Protein AF-A0A958KYF1-F1 (afdb_monomer_lite)

Foldseek 3Di:
DDDDDDDDDDDDDPPPPDPPPPPPPVVVPPPPPPPPPDDCVVLVVVLVVLQVVCVVPQPAPFDDPNHHDVALLLLLLQVVCPVFFPPRHDDGCAFAQPFLAADPVRHTHGFGGDDDLATEHAAAFDLDDDDPRRTLDPDPVRSVVLVVVCVPDDPVVNVVSVVVVRVVSQVVVLVVVVVSSCVRPNRPNRHYDYHNDQLSCVPVPSVVRGPDDDDPSVCSNVSSVVSSVVSVPDDPPPPPPPPDD

Structure (mmCIF, N/CA/C/O backbone):
data_AF-A0A958KYF1-F1
#
_entry.id   AF-A0A958KYF1-F1
#
loop_
_atom_site.group_PDB
_atom_site.id
_atom_site.type_symbol
_atom_site.label_atom_id
_atom_site.label_alt_id
_atom_site.label_comp_id
_atom_site.label_asym_id
_atom_site.label_entity_id
_atom_site.label_seq_id
_atom_site.pdbx_PDB_ins_code
_atom_site.Cartn_x
_atom_site.Cartn_y
_atom_site.Cartn_z
_atom_site.occupancy
_atom_site.B_iso_or_equiv
_atom_site.auth_seq_id
_atom_site.auth_comp_id
_atom_site.auth_asym_id
_atom_site.auth_atom_id
_atom_site.pdbx_PDB_model_num
ATOM 1 N N . MET A 1 1 ? 38.846 -21.478 -39.042 1.00 39.22 1 MET A N 1
ATOM 2 C CA . MET A 1 1 ? 38.857 -21.940 -37.638 1.00 39.22 1 MET A CA 1
ATOM 3 C C . MET A 1 1 ? 38.630 -20.729 -36.747 1.00 39.22 1 MET A C 1
ATOM 5 O O . MET A 1 1 ? 39.487 -19.860 -36.707 1.00 39.22 1 MET A O 1
ATOM 9 N N . ARG A 1 2 ? 37.434 -20.589 -36.164 1.00 35.31 2 ARG A N 1
ATOM 10 C CA . ARG A 1 2 ? 37.057 -19.449 -35.311 1.00 35.31 2 ARG A CA 1
ATOM 11 C C . ARG A 1 2 ? 37.056 -19.929 -33.861 1.00 35.31 2 ARG A C 1
ATOM 13 O O . ARG A 1 2 ? 36.270 -20.808 -33.524 1.00 35.31 2 ARG A O 1
ATOM 20 N N . GLY A 1 3 ? 37.977 -19.405 -33.057 1.00 32.06 3 GLY A N 1
ATOM 21 C CA . GLY A 1 3 ? 38.070 -19.696 -31.629 1.00 32.06 3 GLY A CA 1
ATOM 22 C C . GLY A 1 3 ? 36.974 -18.962 -30.864 1.00 32.06 3 GLY A C 1
ATOM 23 O O . GLY A 1 3 ? 36.871 -17.741 -30.953 1.00 32.06 3 GLY A O 1
ATOM 24 N N . PHE A 1 4 ? 36.149 -19.713 -30.141 1.00 33.50 4 PHE A N 1
ATOM 25 C CA . PHE A 1 4 ? 35.212 -19.182 -29.159 1.00 33.50 4 PHE A CA 1
ATOM 26 C C . PHE A 1 4 ? 35.970 -18.927 -27.854 1.00 33.50 4 PHE A C 1
ATOM 28 O O . PHE A 1 4 ? 36.503 -19.858 -27.253 1.00 33.50 4 PHE A O 1
ATOM 35 N N . ALA A 1 5 ? 36.029 -17.666 -27.429 1.00 39.69 5 ALA A N 1
ATOM 36 C CA . ALA A 1 5 ? 36.523 -17.299 -26.111 1.00 39.69 5 ALA A CA 1
ATOM 37 C C . ALA A 1 5 ? 35.401 -17.532 -25.088 1.00 39.69 5 ALA A C 1
ATOM 39 O O . ALA A 1 5 ? 34.350 -16.895 -25.144 1.00 39.69 5 ALA A O 1
ATOM 40 N N . VAL A 1 6 ? 35.623 -18.478 -24.17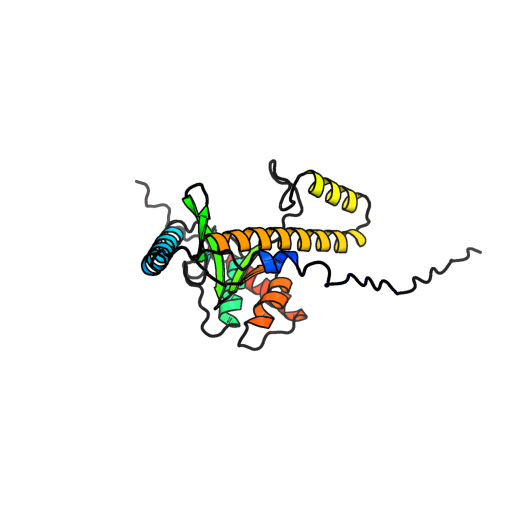8 1.00 38.03 6 VAL A N 1
ATOM 41 C CA . VAL A 1 6 ? 34.750 -18.762 -23.037 1.00 38.03 6 VAL A CA 1
ATOM 42 C C . VAL A 1 6 ? 35.059 -17.733 -21.950 1.00 38.03 6 VAL A C 1
ATOM 44 O O . VAL A 1 6 ? 36.105 -17.802 -21.310 1.00 38.03 6 VAL A O 1
ATOM 47 N N . PHE A 1 7 ? 34.165 -16.766 -21.749 1.00 35.72 7 PHE A N 1
ATOM 48 C CA . PHE A 1 7 ? 34.208 -15.891 -20.579 1.00 35.72 7 PHE A CA 1
ATOM 49 C C . PHE A 1 7 ? 33.636 -16.645 -19.373 1.00 35.72 7 PHE A C 1
ATOM 51 O O . PHE A 1 7 ? 32.433 -16.876 -19.278 1.00 35.72 7 PHE A O 1
ATOM 58 N N . GLN A 1 8 ? 34.514 -17.041 -18.451 1.00 34.66 8 GLN A N 1
ATOM 59 C CA . GLN A 1 8 ? 34.133 -17.453 -17.103 1.00 34.66 8 GLN A CA 1
ATOM 60 C C . GLN A 1 8 ? 33.768 -16.197 -16.302 1.00 34.66 8 GLN A C 1
ATOM 62 O O . GLN A 1 8 ? 34.636 -15.397 -15.961 1.00 34.66 8 GLN A O 1
ATOM 67 N N . ALA A 1 9 ? 32.480 -16.009 -16.019 1.00 33.28 9 ALA A N 1
ATOM 68 C CA . ALA A 1 9 ? 32.017 -15.008 -15.067 1.00 33.28 9 ALA A CA 1
ATOM 69 C C . ALA A 1 9 ? 32.078 -15.611 -13.658 1.00 33.28 9 ALA A C 1
ATOM 71 O O . ALA A 1 9 ? 31.203 -16.371 -13.242 1.00 33.28 9 ALA A O 1
ATOM 72 N N . SER A 1 10 ? 33.156 -15.302 -12.945 1.00 35.16 10 SER A N 1
ATOM 73 C CA . SER A 1 10 ? 33.362 -15.674 -11.551 1.00 35.16 10 SER A CA 1
ATOM 74 C C . SER A 1 10 ? 32.390 -14.908 -10.652 1.00 35.16 10 SER A C 1
ATOM 76 O O . SER A 1 10 ? 32.352 -13.680 -10.631 1.00 35.16 10 SER A O 1
ATOM 78 N N . SER A 1 11 ? 31.627 -15.667 -9.877 1.00 38.41 11 SER A N 1
ATOM 79 C CA . SER A 1 11 ? 30.847 -15.241 -8.723 1.00 38.41 11 SER A CA 1
ATOM 80 C C . SER A 1 11 ? 31.714 -14.554 -7.664 1.00 38.41 11 SER A C 1
ATOM 82 O O . SER A 1 11 ? 32.658 -15.176 -7.177 1.00 38.41 11 SER A O 1
ATOM 84 N N . SER A 1 12 ? 31.367 -13.326 -7.265 1.00 35.34 12 SER A N 1
ATOM 85 C CA . SER A 1 12 ? 31.486 -12.798 -5.886 1.00 35.34 12 SER A CA 1
ATOM 86 C C . SER A 1 12 ? 31.231 -11.285 -5.847 1.00 35.34 12 SER A C 1
ATOM 88 O O . SER A 1 12 ? 32.149 -10.476 -5.857 1.00 35.34 12 SER A O 1
ATOM 90 N N . PHE A 1 13 ? 29.961 -10.885 -5.740 1.00 32.50 13 PHE A N 1
ATOM 91 C CA . PHE A 1 13 ? 29.606 -9.556 -5.230 1.00 32.50 13 PHE A CA 1
ATOM 92 C C . PHE A 1 13 ? 29.098 -9.713 -3.793 1.00 32.50 13 PHE A C 1
ATOM 94 O O . PHE A 1 13 ? 27.902 -9.792 -3.531 1.00 32.50 13 PHE A O 1
ATOM 101 N N . HIS A 1 14 ? 30.037 -9.795 -2.849 1.00 36.97 14 HIS A N 1
ATOM 102 C CA . HIS A 1 14 ? 29.764 -9.505 -1.445 1.00 36.97 14 HIS A CA 1
ATOM 103 C C . HIS A 1 14 ? 29.807 -7.984 -1.269 1.00 36.97 14 HIS A C 1
ATOM 105 O O . HIS A 1 14 ? 30.871 -7.407 -1.064 1.00 36.97 14 HIS A O 1
ATOM 111 N N . SER A 1 15 ? 28.656 -7.315 -1.358 1.00 34.56 15 SER A N 1
ATOM 112 C CA . SER A 1 15 ? 28.535 -5.935 -0.882 1.00 34.56 15 SER A CA 1
ATOM 113 C C . SER A 1 15 ? 28.201 -5.957 0.609 1.00 34.56 15 SER A C 1
ATOM 115 O O . SER A 1 15 ? 27.037 -6.019 1.007 1.00 34.56 15 SER A O 1
ATOM 117 N N . SER A 1 16 ? 29.236 -5.917 1.441 1.00 38.59 16 SER A N 1
ATOM 118 C CA . SER A 1 16 ? 29.139 -5.552 2.851 1.00 38.59 16 SER A CA 1
ATOM 119 C C . SER A 1 16 ? 28.801 -4.060 2.963 1.00 38.59 16 SER A C 1
ATOM 121 O O . SER A 1 16 ? 29.681 -3.219 3.135 1.00 38.59 16 SER A O 1
ATOM 123 N N . LEU A 1 17 ? 27.521 -3.717 2.819 1.00 34.50 17 LEU A N 1
ATOM 124 C CA . LEU A 1 17 ? 26.999 -2.430 3.271 1.00 34.50 17 LEU A CA 1
ATOM 125 C C . LEU A 1 17 ? 26.738 -2.559 4.771 1.00 34.50 17 LEU A C 1
ATOM 127 O O . LEU A 1 17 ? 25.813 -3.252 5.192 1.00 34.50 17 LEU A O 1
ATOM 131 N N . SER A 1 18 ? 27.609 -1.943 5.567 1.00 35.69 18 SER A N 1
ATOM 132 C CA . SER A 1 18 ? 27.482 -1.903 7.018 1.00 35.69 18 SER A CA 1
ATOM 133 C C . SER A 1 18 ? 26.147 -1.264 7.413 1.00 35.69 18 SER A C 1
ATOM 135 O O . SER A 1 18 ? 25.817 -0.145 7.021 1.00 35.69 18 SER A O 1
ATOM 137 N N . GLN A 1 19 ? 25.368 -1.990 8.212 1.00 38.72 19 GLN A N 1
ATOM 138 C CA . GLN A 1 19 ? 24.119 -1.509 8.809 1.00 38.72 19 GLN A CA 1
ATOM 139 C C . GLN A 1 19 ? 24.355 -0.514 9.967 1.00 38.72 19 GLN A C 1
ATOM 141 O O . GLN A 1 19 ? 23.399 0.012 10.530 1.00 38.72 19 GLN A O 1
ATOM 146 N N . ASP A 1 20 ? 25.611 -0.179 10.279 1.00 41.66 20 ASP A N 1
ATOM 147 C CA . ASP A 1 20 ? 25.983 0.554 11.497 1.00 41.66 20 ASP A CA 1
ATOM 148 C C . ASP A 1 20 ? 26.121 2.080 11.340 1.00 41.66 20 ASP A C 1
ATOM 150 O O . ASP A 1 20 ? 26.512 2.770 12.279 1.00 41.66 20 ASP A O 1
ATOM 154 N N . ALA A 1 21 ? 25.751 2.661 10.194 1.00 38.62 21 ALA A N 1
ATOM 155 C CA . ALA A 1 21 ? 25.895 4.107 9.966 1.00 38.62 21 ALA A CA 1
ATOM 156 C C . ALA A 1 21 ? 24.660 4.971 10.320 1.00 38.62 21 ALA A C 1
ATOM 158 O O . ALA A 1 21 ? 24.706 6.186 10.142 1.00 38.62 21 ALA A O 1
ATOM 159 N N . PHE A 1 22 ? 23.565 4.401 10.843 1.00 42.72 22 PHE A N 1
ATOM 160 C CA . PHE A 1 22 ? 22.309 5.146 11.084 1.00 42.72 22 PHE A CA 1
ATOM 161 C C . PHE A 1 22 ? 21.872 5.282 12.558 1.00 42.72 22 PHE A C 1
ATOM 163 O O . PHE A 1 22 ? 20.756 5.724 12.832 1.00 42.72 22 PHE A O 1
ATOM 170 N N . SER A 1 23 ? 22.726 4.953 13.536 1.00 51.31 23 SER A N 1
ATOM 171 C CA . SER A 1 23 ? 22.270 4.730 14.925 1.00 51.31 23 SER A CA 1
ATOM 172 C C . SER A 1 23 ? 22.476 5.830 16.003 1.00 51.31 23 SER A C 1
ATOM 174 O O . SER A 1 23 ? 21.982 5.606 17.112 1.00 51.31 23 SER A O 1
ATOM 176 N N . PRO A 1 24 ? 23.104 7.009 15.790 1.00 39.53 24 PRO A N 1
ATOM 177 C CA . PRO A 1 24 ? 23.091 8.051 16.844 1.00 39.53 24 PRO A CA 1
ATOM 178 C C . PRO A 1 24 ? 22.062 9.176 16.643 1.00 39.53 24 PRO A C 1
ATOM 180 O O . PRO A 1 24 ? 21.520 9.693 17.618 1.00 39.53 24 PRO A O 1
ATOM 183 N N . LEU A 1 25 ? 21.746 9.545 15.396 1.00 39.47 25 LEU A N 1
ATOM 184 C CA . LEU A 1 25 ? 20.903 10.716 15.094 1.00 39.47 25 LEU A CA 1
ATOM 185 C C . LEU A 1 25 ? 19.398 10.456 15.289 1.00 39.47 25 LEU A C 1
ATOM 187 O O . LEU A 1 25 ? 18.651 11.375 15.617 1.00 39.47 25 LEU A O 1
ATOM 191 N N . LEU A 1 26 ? 18.960 9.197 15.187 1.00 42.59 26 LEU A N 1
ATOM 192 C CA . LEU A 1 26 ? 17.564 8.803 15.419 1.00 42.59 26 LEU A CA 1
ATOM 193 C C . LEU A 1 26 ? 17.227 8.567 16.903 1.00 42.59 26 LEU A C 1
ATOM 195 O O . LEU A 1 26 ? 16.067 8.699 17.283 1.00 42.59 26 LEU A O 1
ATOM 199 N N . ARG A 1 27 ? 18.217 8.319 17.777 1.00 44.78 27 ARG A N 1
ATOM 200 C CA . ARG A 1 27 ? 17.985 8.219 19.236 1.00 44.78 27 ARG A CA 1
ATOM 201 C C . ARG A 1 27 ? 17.782 9.571 19.916 1.00 44.78 27 ARG A C 1
ATOM 203 O O . ARG A 1 27 ? 17.250 9.618 21.018 1.00 44.78 27 ARG A O 1
ATOM 210 N N . HIS A 1 28 ? 18.185 10.672 19.282 1.00 39.09 28 HIS A N 1
ATOM 211 C CA . HIS A 1 28 ? 18.028 12.006 19.868 1.00 39.09 28 HIS A CA 1
ATOM 212 C C . HIS A 1 28 ? 16.679 12.669 19.535 1.00 39.09 28 HIS A C 1
ATOM 214 O O . HIS A 1 28 ? 16.325 13.681 20.136 1.00 39.09 28 HIS A O 1
ATOM 220 N N . LEU A 1 29 ? 15.890 12.078 18.628 1.00 38.91 29 LEU A N 1
ATOM 221 C CA . LEU A 1 29 ? 14.567 12.580 18.239 1.00 38.91 29 LEU A CA 1
ATOM 222 C C . LEU A 1 29 ? 13.397 11.893 18.968 1.00 38.91 29 LEU A C 1
ATOM 224 O O . LEU A 1 29 ? 12.275 12.386 18.898 1.00 38.91 29 LEU A O 1
ATOM 228 N N . SER A 1 30 ? 13.641 10.832 19.746 1.00 42.94 30 SER A N 1
ATOM 229 C CA . SER A 1 30 ? 12.598 10.123 20.508 1.00 42.94 30 SER A CA 1
ATOM 230 C C . SER A 1 30 ? 12.239 10.760 21.861 1.00 42.94 30 SER A C 1
ATOM 232 O O . SER A 1 30 ? 11.282 10.330 22.493 1.00 42.94 30 SER A O 1
ATOM 234 N N . HIS A 1 31 ? 12.949 11.804 22.309 1.00 38.44 31 HIS A N 1
ATOM 235 C CA . HIS A 1 31 ? 12.717 12.444 23.619 1.00 38.44 31 HIS A CA 1
ATOM 236 C C . HIS A 1 31 ? 11.983 13.799 23.573 1.00 38.44 31 HIS A C 1
ATOM 238 O O . HIS A 1 31 ? 11.902 14.488 24.590 1.00 38.44 31 HIS A O 1
ATOM 244 N N . ARG A 1 32 ? 11.417 14.205 22.426 1.00 39.38 32 ARG A N 1
ATOM 245 C CA . ARG A 1 32 ? 10.654 15.470 22.304 1.00 39.38 32 ARG A CA 1
ATOM 246 C C . ARG A 1 32 ? 9.296 15.356 21.610 1.00 39.38 32 ARG A C 1
ATOM 248 O O . ARG A 1 32 ? 8.770 16.359 21.132 1.00 39.38 32 ARG A O 1
ATOM 255 N N . LEU A 1 33 ? 8.672 14.183 21.630 1.00 43.12 33 LEU A N 1
ATOM 256 C CA . LEU A 1 33 ? 7.228 14.114 21.425 1.00 43.12 33 LEU A CA 1
ATOM 257 C C . LEU A 1 33 ? 6.565 14.459 22.759 1.00 43.12 33 LEU A C 1
ATOM 259 O O . LEU A 1 33 ? 6.347 13.606 23.611 1.00 43.12 33 LEU A O 1
ATOM 263 N N . ARG A 1 34 ? 6.319 15.760 22.964 1.00 41.69 34 ARG A N 1
ATOM 264 C CA . ARG A 1 34 ? 5.308 16.213 23.921 1.00 41.69 34 ARG A CA 1
ATOM 265 C C . ARG A 1 34 ? 4.024 15.479 23.555 1.00 41.69 34 ARG A C 1
ATOM 267 O O . ARG A 1 34 ? 3.458 15.768 22.505 1.00 41.69 34 ARG A O 1
ATOM 274 N N . GLU A 1 35 ? 3.604 14.546 24.402 1.00 46.34 35 GLU A N 1
ATOM 275 C CA . GLU A 1 35 ? 2.234 14.041 24.431 1.00 46.34 35 GLU A CA 1
ATOM 276 C C . GLU A 1 35 ? 1.309 15.267 24.359 1.00 46.34 35 GLU A C 1
ATOM 278 O O . GLU A 1 35 ? 1.354 16.108 25.267 1.00 46.34 35 GLU A O 1
ATOM 283 N N . PRO A 1 36 ? 0.538 15.466 23.275 1.00 50.66 36 PRO A N 1
ATOM 284 C CA . PRO A 1 36 ? -0.495 16.478 23.298 1.00 50.66 36 PRO A CA 1
ATOM 285 C C . PRO A 1 36 ? -1.466 16.040 24.391 1.00 50.66 36 PRO A C 1
ATOM 287 O O . PRO A 1 36 ? -2.162 15.040 24.247 1.00 50.66 36 PRO A O 1
ATOM 290 N N . SER A 1 37 ? -1.485 16.778 25.498 1.00 53.31 37 SER A N 1
ATOM 291 C CA . SER A 1 37 ? -2.335 16.571 26.673 1.00 53.31 37 SER A CA 1
ATOM 292 C C . SER A 1 37 ? -3.815 16.877 26.388 1.00 53.31 37 SER A C 1
ATOM 294 O O . SER A 1 37 ? -4.515 17.466 27.208 1.00 53.31 37 SER A O 1
ATOM 296 N N . GLY A 1 38 ? -4.292 16.506 25.198 1.00 55.50 38 GLY A N 1
ATOM 297 C CA . GLY A 1 38 ? -5.702 16.430 24.858 1.00 55.50 38 GLY A CA 1
ATOM 298 C C . GLY A 1 38 ? -6.251 15.097 25.352 1.00 55.50 38 GLY A C 1
ATOM 299 O O . GLY A 1 38 ? -5.733 14.041 24.995 1.00 55.50 38 GLY A O 1
ATOM 300 N N . SER A 1 39 ? -7.284 15.156 26.190 1.00 58.34 39 SER A N 1
ATOM 301 C CA . SER A 1 39 ? -7.989 13.997 26.740 1.00 58.34 39 SER A CA 1
ATOM 302 C C . SER A 1 39 ? -8.343 12.974 25.648 1.00 58.34 39 SER A C 1
ATOM 304 O O . SER A 1 39 ? -8.843 13.332 24.580 1.00 58.34 39 SER A O 1
ATOM 306 N N . GLY A 1 40 ? -8.083 11.687 25.912 1.00 62.97 40 GLY A N 1
ATOM 307 C CA . GLY A 1 40 ? -8.333 10.581 24.974 1.00 62.97 40 GLY A CA 1
ATOM 308 C C . GLY A 1 40 ? -9.768 10.520 24.436 1.00 62.97 40 GLY A C 1
ATOM 309 O O . GLY A 1 40 ? -9.967 10.115 23.292 1.00 62.97 40 GLY A O 1
ATOM 310 N N . GLU A 1 41 ? -10.739 11.044 25.191 1.00 66.00 41 GLU A N 1
ATOM 311 C CA . GLU A 1 41 ? -12.144 11.191 24.782 1.00 66.00 41 GLU A CA 1
ATOM 312 C C . GLU A 1 41 ? -12.313 11.963 23.462 1.00 66.00 41 GLU A C 1
ATOM 314 O O . GLU A 1 41 ? -13.217 11.677 22.678 1.00 66.00 41 GLU A O 1
ATOM 319 N N . ASN A 1 42 ? -11.410 12.899 23.150 1.00 82.44 42 ASN A N 1
ATOM 320 C CA . ASN A 1 42 ? -11.485 13.661 21.904 1.00 82.44 42 ASN A CA 1
ATOM 321 C C . ASN A 1 42 ? -10.970 12.859 20.688 1.00 82.44 42 ASN A C 1
ATOM 323 O O . ASN A 1 42 ? -11.395 13.101 19.558 1.00 82.44 42 ASN A O 1
ATOM 327 N N . ARG A 1 43 ? -10.081 11.872 20.894 1.00 84.38 43 ARG A N 1
ATOM 328 C CA . ARG A 1 43 ? -9.509 11.048 19.805 1.00 84.38 43 ARG A CA 1
ATOM 329 C C . ARG A 1 43 ? -10.498 9.998 19.316 1.00 84.38 43 ARG A C 1
ATOM 331 O O . ARG A 1 43 ? -10.661 9.851 18.108 1.00 84.38 43 ARG A O 1
ATOM 338 N N . GLU A 1 44 ? -11.189 9.317 20.226 1.00 86.00 44 GLU A N 1
ATOM 339 C CA . GLU A 1 44 ? -12.220 8.335 19.864 1.00 86.00 44 GLU A CA 1
ATOM 340 C C . GLU A 1 44 ? -13.398 9.000 19.146 1.00 86.00 44 GLU A C 1
ATOM 342 O O . GLU A 1 44 ? -13.809 8.546 18.078 1.00 86.00 44 GLU A O 1
ATOM 347 N N . ALA A 1 45 ? -13.876 10.137 19.664 1.00 87.62 45 ALA A N 1
ATOM 348 C CA . ALA A 1 45 ? -14.930 10.913 19.017 1.00 87.62 45 ALA A CA 1
ATOM 349 C C . ALA A 1 45 ? -14.519 11.389 17.611 1.00 87.62 45 ALA A C 1
ATOM 351 O O . ALA A 1 45 ? -15.323 11.350 16.673 1.00 87.62 45 ALA A O 1
ATOM 352 N N . LEU A 1 46 ? -13.259 11.808 17.439 1.00 87.69 46 LEU A N 1
ATOM 353 C CA . LEU A 1 46 ? -12.718 12.172 16.131 1.00 87.69 46 LEU A CA 1
ATOM 354 C C . LEU A 1 46 ? -12.658 10.964 15.187 1.00 87.69 46 LEU A C 1
ATOM 356 O O . LEU A 1 46 ? -13.098 11.075 14.043 1.00 87.69 46 LEU A O 1
ATOM 360 N N . PHE A 1 47 ? -12.149 9.821 15.647 1.00 89.06 47 PHE A N 1
ATOM 361 C CA . PHE A 1 47 ? -12.063 8.605 14.840 1.00 89.06 47 PHE A CA 1
ATOM 362 C C . PHE A 1 47 ? -13.445 8.130 14.373 1.00 89.06 47 PHE A C 1
ATOM 364 O O . PHE A 1 47 ? -13.634 7.847 13.187 1.00 89.06 47 PHE A O 1
ATOM 371 N N . GLU A 1 48 ? -14.432 8.120 15.267 1.00 88.31 48 GLU A N 1
ATOM 372 C CA . GLU A 1 48 ? -15.811 7.750 14.944 1.00 88.31 48 GLU A CA 1
ATOM 373 C C . GLU A 1 48 ? -16.416 8.715 13.912 1.00 88.31 48 GLU A C 1
ATOM 375 O O . GLU A 1 48 ? -16.962 8.296 12.888 1.00 88.31 48 GLU A O 1
ATOM 380 N N . LYS A 1 49 ? -16.226 10.027 14.101 1.00 90.38 49 LYS A N 1
ATOM 381 C CA . LYS A 1 49 ? -16.665 11.046 13.137 1.00 90.38 49 LYS A CA 1
ATOM 382 C C . LYS A 1 49 ? -16.052 10.831 11.749 1.00 90.38 49 LYS A C 1
ATOM 384 O O . LYS A 1 49 ? -16.759 10.941 10.743 1.00 90.38 49 LYS A O 1
ATOM 389 N N . LEU A 1 50 ? -14.752 10.542 11.673 1.00 89.19 50 LEU A N 1
ATOM 390 C CA . LEU A 1 50 ? -14.071 10.292 10.401 1.00 89.19 50 LEU A CA 1
ATOM 391 C C . LEU A 1 50 ? -14.535 8.984 9.758 1.00 89.19 50 LEU A C 1
ATOM 393 O O . LEU A 1 50 ? -14.746 8.954 8.547 1.00 89.19 50 LEU A O 1
ATOM 397 N N . SER A 1 51 ? -14.768 7.939 10.550 1.00 85.81 51 SER A N 1
ATOM 398 C CA . SER A 1 51 ? -15.287 6.651 10.074 1.00 85.81 51 SER A CA 1
ATOM 399 C C . SER A 1 51 ? -16.662 6.818 9.425 1.00 85.81 51 SER A C 1
ATOM 401 O O . SER A 1 51 ? -16.898 6.345 8.312 1.00 85.81 51 SER A O 1
ATOM 403 N N . GLN A 1 52 ? -17.544 7.605 10.046 1.00 84.75 52 GLN A N 1
ATOM 404 C CA . GLN A 1 52 ? -18.838 7.962 9.461 1.00 84.75 52 GLN A CA 1
ATOM 405 C C . GLN A 1 52 ? -18.691 8.778 8.171 1.00 84.75 52 GLN A C 1
ATOM 407 O O . GLN A 1 52 ? -19.475 8.606 7.234 1.00 84.75 52 GLN A O 1
ATOM 412 N N . GLN A 1 53 ? -17.698 9.668 8.094 1.00 83.62 53 GLN A N 1
ATOM 413 C CA . GLN A 1 53 ? -17.426 10.431 6.878 1.00 83.62 53 GLN A CA 1
ATOM 414 C C . GLN A 1 53 ? -16.955 9.517 5.737 1.00 83.62 53 GLN A C 1
ATOM 416 O O . GLN A 1 53 ? -17.480 9.647 4.632 1.00 83.62 53 GLN A O 1
ATOM 421 N N . VAL A 1 54 ? -16.059 8.561 6.009 1.00 81.00 54 VAL A N 1
ATOM 422 C CA . VAL A 1 54 ? -15.623 7.542 5.035 1.00 81.00 54 VAL A CA 1
ATOM 423 C C . VAL A 1 54 ? -16.808 6.715 4.546 1.00 81.00 54 VAL A C 1
ATOM 425 O O . VAL A 1 54 ? -16.986 6.550 3.338 1.00 81.00 54 VAL A O 1
ATOM 428 N N . ALA A 1 55 ? -17.671 6.262 5.460 1.00 77.06 55 ALA A N 1
ATOM 429 C CA . ALA A 1 55 ? -18.857 5.487 5.108 1.00 77.06 55 ALA A CA 1
ATOM 430 C C . ALA A 1 55 ? -19.797 6.241 4.151 1.00 77.06 55 ALA A C 1
ATOM 432 O O . ALA A 1 55 ? -20.370 5.646 3.238 1.00 77.06 55 ALA A O 1
ATOM 433 N N . ARG A 1 56 ? -19.917 7.565 4.311 1.00 77.38 56 ARG A N 1
ATOM 434 C CA . ARG A 1 56 ? -20.722 8.429 3.429 1.00 77.38 56 ARG A CA 1
ATOM 435 C C . ARG A 1 56 ? -20.043 8.726 2.093 1.00 77.38 56 ARG A C 1
ATOM 437 O O . ARG A 1 56 ? -20.742 8.935 1.104 1.00 77.38 56 ARG A O 1
ATOM 444 N N . SER A 1 57 ? -18.712 8.792 2.063 1.00 74.81 57 SER A N 1
ATOM 445 C CA . SER A 1 57 ? -17.939 9.183 0.879 1.00 74.81 57 SER A CA 1
ATOM 446 C C . SER A 1 57 ? -17.414 8.016 0.052 1.00 74.81 57 SER A C 1
ATOM 448 O O . SER A 1 57 ? -16.741 8.272 -0.945 1.00 74.81 57 SER A O 1
ATOM 450 N N . ASN A 1 58 ? -17.657 6.765 0.456 1.00 68.00 58 ASN A N 1
ATOM 451 C CA . ASN A 1 58 ? -17.089 5.607 -0.223 1.00 68.00 58 ASN A CA 1
ATOM 452 C C . ASN A 1 58 ? -17.553 5.558 -1.694 1.00 68.00 58 ASN A C 1
ATOM 454 O O . ASN A 1 58 ? -18.697 5.215 -2.008 1.00 68.00 58 ASN A O 1
ATOM 458 N N . ASN A 1 59 ? -16.651 5.937 -2.598 1.00 71.12 59 ASN A N 1
ATOM 459 C CA . ASN A 1 59 ? -16.889 6.113 -4.030 1.00 71.12 59 ASN A CA 1
ATOM 460 C C . ASN A 1 59 ? -16.226 5.014 -4.869 1.00 71.12 59 ASN A C 1
ATOM 462 O O . ASN A 1 59 ? -16.120 5.172 -6.087 1.00 71.12 59 ASN A O 1
ATOM 466 N N . GLY A 1 60 ? -15.809 3.915 -4.232 1.00 69.06 60 GLY A N 1
ATOM 467 C CA . GLY A 1 60 ? -15.195 2.791 -4.923 1.00 69.06 60 GLY A CA 1
ATOM 468 C C . GLY A 1 60 ? -16.059 2.280 -6.076 1.00 69.06 60 GLY A C 1
ATOM 469 O O . GLY A 1 60 ? -17.293 2.332 -6.051 1.00 69.06 60 GLY A O 1
ATOM 470 N N . THR A 1 61 ? -15.385 1.811 -7.119 1.00 77.00 61 THR A N 1
ATOM 471 C CA . THR A 1 61 ? -16.028 1.404 -8.377 1.00 77.00 61 THR A CA 1
ATOM 472 C C . THR A 1 61 ? -16.416 -0.068 -8.389 1.00 77.00 61 THR A C 1
ATOM 474 O O . THR A 1 61 ? -17.289 -0.473 -9.159 1.00 77.00 61 THR A O 1
ATOM 477 N N . ILE A 1 62 ? -15.782 -0.873 -7.536 1.00 81.38 62 ILE A N 1
ATOM 478 C CA . ILE A 1 62 ? -16.014 -2.310 -7.441 1.00 81.38 62 ILE A CA 1
ATOM 479 C C . ILE A 1 62 ? -16.849 -2.573 -6.200 1.00 81.38 62 ILE A C 1
ATOM 481 O O . ILE A 1 62 ? -16.469 -2.190 -5.100 1.00 81.38 62 ILE A O 1
ATOM 485 N N . HIS A 1 63 ? -17.982 -3.240 -6.379 1.00 82.25 63 HIS A N 1
ATOM 486 C CA . HIS A 1 63 ? -18.867 -3.607 -5.283 1.00 82.25 63 HIS A CA 1
ATOM 487 C C . HIS A 1 63 ? -18.623 -5.064 -4.889 1.00 82.25 63 HIS A C 1
ATOM 489 O O . HIS A 1 63 ? -18.596 -5.926 -5.758 1.00 82.25 63 HIS A O 1
ATOM 495 N N . HIS A 1 64 ? -18.479 -5.362 -3.601 1.00 82.62 64 HIS A N 1
ATOM 496 C CA . HIS A 1 64 ? -18.443 -6.732 -3.081 1.00 82.62 64 HIS A CA 1
ATOM 497 C C . HIS A 1 64 ? -18.962 -6.731 -1.641 1.00 82.62 64 HIS A C 1
ATOM 499 O O . HIS A 1 64 ? -18.563 -5.876 -0.861 1.00 82.62 64 HIS A O 1
ATOM 505 N N . ASN A 1 65 ? -19.884 -7.637 -1.295 1.00 83.00 65 ASN A N 1
ATOM 506 C CA . ASN A 1 65 ? -20.491 -7.728 0.044 1.00 83.00 65 ASN A CA 1
ATOM 507 C C . ASN A 1 65 ? -20.984 -6.378 0.613 1.00 83.00 65 ASN A C 1
ATOM 509 O O . ASN A 1 65 ? -20.738 -6.052 1.766 1.00 83.00 65 ASN A O 1
ATOM 513 N N . ASN A 1 66 ? -21.674 -5.574 -0.206 1.00 83.88 66 ASN A N 1
ATOM 514 C CA . ASN A 1 66 ? -22.149 -4.217 0.129 1.00 83.88 66 ASN A CA 1
ATOM 515 C C . ASN A 1 66 ? -21.056 -3.171 0.421 1.00 83.88 66 ASN A C 1
ATOM 517 O O . ASN A 1 66 ? -21.382 -2.024 0.723 1.00 83.88 66 ASN A O 1
ATOM 521 N N . LEU A 1 67 ? -19.782 -3.518 0.254 1.00 86.81 67 LEU A N 1
ATOM 522 C CA . LEU A 1 67 ? -18.657 -2.595 0.317 1.00 86.81 67 LEU A CA 1
ATOM 523 C C . LEU A 1 67 ? -18.251 -2.150 -1.085 1.00 86.81 67 LEU A C 1
ATOM 525 O O . LEU A 1 67 ? -18.478 -2.851 -2.076 1.00 86.81 67 LEU A O 1
ATOM 529 N N . ARG A 1 68 ? -17.659 -0.958 -1.162 1.00 87.69 68 ARG A N 1
ATOM 530 C CA . ARG A 1 68 ? -17.058 -0.422 -2.382 1.00 87.69 68 ARG A CA 1
ATOM 531 C C . ARG A 1 68 ? -15.546 -0.362 -2.215 1.00 87.69 68 ARG A C 1
ATOM 533 O O . ARG A 1 68 ? -15.076 0.084 -1.172 1.00 87.69 68 ARG A O 1
ATOM 540 N N . TYR A 1 69 ? -14.842 -0.791 -3.253 1.00 89.50 69 TYR A N 1
ATOM 541 C CA . TYR A 1 69 ? -13.388 -0.867 -3.340 1.00 89.50 69 TYR A CA 1
ATOM 542 C C . TYR A 1 69 ? -12.896 -0.040 -4.527 1.00 89.50 69 TYR A C 1
ATOM 544 O O . TYR A 1 69 ? -13.571 0.044 -5.565 1.00 89.50 69 TYR A O 1
ATOM 552 N N . ASP A 1 70 ? -11.710 0.539 -4.392 1.00 89.25 70 ASP A N 1
ATOM 553 C CA . ASP A 1 70 ? -11.048 1.311 -5.439 1.00 89.25 70 ASP A CA 1
ATOM 554 C C . ASP A 1 70 ? -10.294 0.402 -6.416 1.00 89.25 70 ASP A C 1
ATOM 556 O O . ASP A 1 70 ? -10.115 0.753 -7.587 1.00 89.25 70 ASP A O 1
ATOM 560 N N . SER A 1 71 ? -9.914 -0.808 -5.988 1.00 91.81 71 SER A N 1
ATOM 561 C CA . SER A 1 71 ? -9.262 -1.791 -6.852 1.00 91.81 71 SER A CA 1
ATOM 562 C C . SER A 1 71 ? -9.688 -3.240 -6.597 1.00 91.81 71 SER A C 1
ATOM 564 O O . SER A 1 71 ? -10.157 -3.624 -5.528 1.00 91.81 71 SER A O 1
ATOM 566 N N . ARG A 1 72 ? -9.476 -4.100 -7.605 1.00 92.94 72 ARG A N 1
ATOM 567 C CA . ARG A 1 72 ? -9.671 -5.556 -7.456 1.00 92.94 72 ARG A CA 1
ATOM 568 C C . ARG A 1 72 ? -8.676 -6.162 -6.472 1.00 92.94 72 ARG A C 1
ATOM 570 O O . ARG A 1 72 ? -8.986 -7.173 -5.855 1.00 92.94 72 ARG A O 1
ATOM 577 N N . SER A 1 73 ? -7.496 -5.562 -6.346 1.00 95.56 73 SER A N 1
ATOM 578 C CA . SER A 1 73 ? -6.473 -6.030 -5.420 1.00 95.56 73 SER A CA 1
ATOM 579 C C . SER A 1 73 ? -6.895 -5.838 -3.972 1.00 95.56 73 SER A C 1
ATOM 581 O O . SER A 1 73 ? -6.654 -6.731 -3.173 1.00 95.56 73 SER A O 1
ATOM 583 N N . GLU A 1 74 ? -7.590 -4.748 -3.638 1.00 95.56 74 GLU A N 1
ATOM 584 C CA . GLU A 1 74 ? -8.159 -4.587 -2.295 1.00 95.56 74 GLU A CA 1
ATOM 585 C C . GLU A 1 74 ? -9.225 -5.651 -2.012 1.00 95.56 74 GLU A C 1
ATOM 587 O O . GLU A 1 74 ? -9.221 -6.241 -0.938 1.00 95.56 74 GLU A O 1
ATOM 592 N N . VAL A 1 75 ? -10.097 -5.964 -2.983 1.00 95.19 75 VAL A N 1
ATOM 593 C CA . VAL A 1 75 ? -11.064 -7.071 -2.834 1.00 95.19 75 VAL A CA 1
ATOM 594 C C . VAL A 1 75 ? -10.332 -8.381 -2.547 1.00 95.19 75 VAL A C 1
ATOM 596 O O . VAL A 1 75 ? -10.692 -9.097 -1.613 1.00 95.19 75 VAL A O 1
ATOM 599 N N . ALA A 1 76 ? -9.291 -8.685 -3.327 1.00 96.62 76 ALA A N 1
ATOM 600 C CA . ALA A 1 76 ? -8.505 -9.897 -3.149 1.00 96.62 76 ALA A CA 1
ATOM 601 C C . ALA A 1 76 ? -7.818 -9.939 -1.777 1.00 96.62 76 ALA A C 1
ATOM 603 O O . ALA A 1 76 ? -7.907 -10.947 -1.082 1.00 96.62 76 ALA A O 1
ATOM 604 N N . ILE A 1 77 ? -7.191 -8.841 -1.352 1.00 98.19 77 ILE A N 1
ATOM 605 C CA . ILE A 1 77 ? -6.526 -8.738 -0.049 1.00 98.19 77 ILE A CA 1
ATOM 606 C C . ILE A 1 77 ? -7.526 -8.902 1.087 1.00 98.19 77 ILE A C 1
ATOM 608 O O . ILE A 1 77 ? -7.286 -9.721 1.966 1.00 98.19 77 ILE A O 1
ATOM 612 N N . GLY A 1 78 ? -8.660 -8.198 1.051 1.00 97.69 78 GLY A N 1
ATOM 613 C CA . GLY A 1 78 ? -9.691 -8.306 2.081 1.00 97.69 78 GLY A CA 1
ATOM 614 C C . GLY A 1 78 ? -10.171 -9.747 2.257 1.00 97.69 78 GLY A C 1
ATOM 615 O O . GLY A 1 78 ? -10.187 -10.258 3.373 1.00 97.69 78 GLY A O 1
ATOM 616 N N . ARG A 1 79 ? -10.456 -10.444 1.150 1.00 97.44 79 ARG A N 1
ATOM 617 C CA . ARG A 1 79 ? -10.888 -11.852 1.170 1.00 97.44 79 ARG A CA 1
ATOM 618 C C . ARG A 1 79 ? -9.797 -12.800 1.668 1.00 97.44 79 ARG A C 1
ATOM 620 O O . ARG A 1 79 ? -10.086 -13.734 2.412 1.00 97.44 79 ARG A O 1
ATOM 627 N N . LEU A 1 80 ? -8.543 -12.568 1.284 1.00 98.19 80 LEU A N 1
ATOM 628 C CA . LEU A 1 80 ? -7.412 -13.373 1.754 1.00 98.19 80 LEU A CA 1
ATOM 629 C C . LEU A 1 80 ? -7.125 -13.137 3.241 1.00 98.19 80 LEU A C 1
ATOM 631 O O . LEU A 1 80 ? -6.803 -14.093 3.942 1.00 98.19 80 LEU A O 1
ATOM 635 N N . LEU A 1 81 ? -7.289 -11.909 3.739 1.00 98.50 81 LEU A N 1
ATOM 636 C CA . LEU A 1 81 ? -7.208 -11.612 5.169 1.00 98.50 81 LEU A CA 1
ATOM 637 C C . LEU A 1 81 ? -8.319 -12.335 5.940 1.00 98.50 81 LEU A C 1
ATOM 639 O O . LEU A 1 81 ? -8.015 -13.022 6.905 1.00 98.50 81 LEU A O 1
ATOM 643 N N . GLU A 1 82 ? -9.574 -12.280 5.480 1.00 97.88 82 GLU A N 1
ATOM 644 C CA . GLU A 1 82 ? -10.685 -13.027 6.104 1.00 97.88 82 GLU A CA 1
ATOM 645 C C . GLU A 1 82 ? -10.470 -14.546 6.086 1.00 97.88 82 GLU A C 1
ATOM 647 O O . GLU A 1 82 ? -10.966 -15.258 6.959 1.00 97.88 82 GLU A O 1
ATOM 652 N N . ARG A 1 83 ? -9.744 -15.053 5.083 1.00 98.00 83 ARG A N 1
ATOM 653 C CA . ARG A 1 83 ? -9.422 -16.475 4.947 1.00 98.00 83 ARG A CA 1
ATOM 654 C C . ARG A 1 83 ? -8.291 -16.922 5.872 1.00 98.00 83 ARG A C 1
ATOM 656 O O . ARG A 1 83 ? -8.363 -18.029 6.399 1.00 98.00 83 ARG A O 1
ATOM 663 N N . PHE A 1 84 ? -7.231 -16.126 6.006 1.00 98.50 84 PHE A N 1
ATOM 664 C CA . PHE A 1 84 ? -5.992 -16.554 6.669 1.00 98.50 84 PHE A CA 1
ATOM 665 C C . PHE A 1 84 ? -5.768 -15.951 8.059 1.00 98.50 84 PHE A C 1
ATOM 667 O O . PHE A 1 84 ? -4.923 -16.454 8.801 1.00 98.50 84 PHE A O 1
ATOM 674 N N . VAL A 1 85 ? -6.514 -14.910 8.428 1.00 98.12 85 VAL A N 1
ATOM 675 C CA . VAL A 1 85 ? -6.441 -14.257 9.738 1.00 98.12 85 VAL A CA 1
ATOM 676 C C . VAL A 1 85 ? -7.751 -14.507 10.474 1.00 98.12 85 VAL A C 1
ATOM 678 O O . VAL A 1 85 ? -8.792 -13.931 10.158 1.00 98.12 85 VAL A O 1
ATOM 681 N N . GLU A 1 86 ? -7.709 -15.400 11.456 1.00 97.44 86 GLU A N 1
ATOM 682 C CA . GLU A 1 86 ? -8.883 -15.757 12.248 1.00 97.44 86 GLU A CA 1
ATOM 683 C C . GLU A 1 86 ? -9.493 -14.529 12.935 1.00 97.44 86 GLU A C 1
ATOM 685 O O . GLU A 1 86 ? -8.794 -13.677 13.481 1.00 97.44 86 GLU A O 1
ATOM 690 N N . GLY A 1 87 ? -10.821 -14.425 12.869 1.00 96.62 87 GLY A N 1
ATOM 691 C CA . GLY A 1 87 ? -11.569 -13.297 13.421 1.00 96.62 87 GLY A CA 1
ATOM 692 C C . GLY A 1 87 ? -11.510 -12.014 12.586 1.00 96.62 87 GLY A C 1
ATOM 693 O O . GLY A 1 87 ? -12.286 -11.097 12.857 1.00 96.62 87 GLY A O 1
ATOM 694 N N . PHE A 1 88 ? -10.668 -11.935 11.548 1.00 98.00 88 PHE A N 1
ATOM 695 C CA . PHE A 1 88 ? -10.661 -10.778 10.659 1.00 98.00 88 PHE A CA 1
ATOM 696 C C . PHE A 1 88 ? -11.945 -10.722 9.823 1.00 98.00 88 PHE A C 1
ATOM 698 O O . PHE A 1 88 ? -12.403 -11.720 9.261 1.00 98.00 88 PHE A O 1
ATOM 705 N N . ARG A 1 89 ? -12.525 -9.525 9.736 1.00 97.50 89 ARG A N 1
ATOM 706 C CA . ARG A 1 89 ? -13.692 -9.199 8.912 1.00 97.50 89 ARG A CA 1
ATOM 707 C C . ARG A 1 89 ? -13.444 -7.877 8.227 1.00 97.50 89 ARG A C 1
ATOM 709 O O . ARG A 1 89 ? -12.929 -6.966 8.872 1.00 97.50 89 ARG A O 1
ATOM 716 N N . VAL A 1 90 ? -13.825 -7.759 6.960 1.00 96.75 90 VAL A N 1
ATOM 717 C CA . VAL A 1 90 ? -13.777 -6.474 6.256 1.00 96.75 90 VAL A CA 1
ATOM 718 C C . VAL A 1 90 ? -14.965 -5.618 6.710 1.00 96.75 90 VAL A C 1
ATOM 720 O O . VAL A 1 90 ? -16.109 -5.896 6.361 1.00 96.75 90 VAL A O 1
ATOM 723 N N . ASP A 1 91 ? -14.687 -4.571 7.486 1.00 94.44 91 ASP A N 1
ATOM 724 C CA . ASP A 1 91 ? -15.667 -3.644 8.054 1.00 94.44 91 ASP A CA 1
ATOM 725 C C . ASP A 1 91 ? -15.220 -2.194 7.810 1.00 94.44 91 ASP A C 1
ATOM 727 O O . ASP A 1 91 ? -14.101 -1.791 8.151 1.00 94.44 91 ASP A O 1
ATOM 731 N N . LEU A 1 92 ? -16.090 -1.410 7.173 1.00 93.00 92 LEU A N 1
ATOM 732 C CA . LEU A 1 92 ? -15.763 -0.081 6.668 1.00 93.00 92 LEU A CA 1
ATOM 733 C C . LEU A 1 92 ? -15.505 0.903 7.814 1.00 93.00 92 LEU A C 1
ATOM 735 O O . LEU A 1 92 ? -16.296 1.021 8.744 1.00 93.00 92 LEU A O 1
ATOM 739 N N . GLY A 1 93 ? -14.399 1.637 7.730 1.00 91.44 93 GLY A N 1
ATOM 740 C CA . GLY A 1 93 ? -13.950 2.574 8.757 1.00 91.44 93 GLY A CA 1
ATOM 741 C C . GLY A 1 93 ? -13.254 1.909 9.948 1.00 91.44 93 GLY A C 1
ATOM 742 O O . GLY A 1 93 ? -12.533 2.591 10.669 1.00 91.44 93 GLY A O 1
ATOM 743 N N . ARG A 1 94 ? -13.397 0.589 10.137 1.00 93.31 94 ARG A N 1
ATOM 744 C CA . ARG A 1 94 ? -12.781 -0.148 11.254 1.00 93.31 94 ARG A CA 1
ATOM 745 C C . ARG A 1 94 ? -11.576 -0.974 10.833 1.00 93.31 94 ARG A C 1
ATOM 747 O O . ARG A 1 94 ? -10.487 -0.786 11.366 1.00 93.31 94 ARG A O 1
ATOM 754 N N . THR A 1 95 ? -11.767 -1.874 9.877 1.00 96.75 95 THR A N 1
ATOM 755 C CA . THR A 1 95 ? -10.723 -2.773 9.359 1.00 96.75 95 THR A CA 1
ATOM 756 C C . THR A 1 95 ? -10.477 -2.582 7.868 1.00 96.75 95 THR A C 1
ATOM 758 O O . THR A 1 95 ? -9.488 -3.110 7.368 1.00 96.75 95 THR A O 1
ATOM 761 N N . PHE A 1 96 ? -11.329 -1.817 7.175 1.00 97.62 96 PHE A N 1
ATOM 762 C CA . PHE A 1 96 ? -11.200 -1.449 5.766 1.00 97.62 96 PHE A CA 1
ATOM 763 C C . PHE A 1 96 ? -11.440 0.050 5.544 1.00 97.62 96 PHE A C 1
ATOM 765 O O . PHE A 1 96 ? -12.402 0.596 6.085 1.00 97.62 96 PHE A O 1
ATOM 772 N N . GLN A 1 97 ? -10.596 0.706 4.740 1.00 96.56 97 GLN A N 1
ATOM 773 C CA . GLN A 1 97 ? -10.603 2.162 4.518 1.00 96.56 97 GLN A CA 1
ATOM 774 C C . GLN A 1 97 ? -10.620 2.926 5.852 1.00 96.56 97 GLN A C 1
ATOM 776 O O . GLN A 1 97 ? -11.505 3.726 6.157 1.00 96.56 97 GLN A O 1
ATOM 781 N N . VAL A 1 98 ? -9.639 2.614 6.692 1.00 96.94 98 VAL A N 1
ATOM 782 C CA . VAL A 1 98 ? -9.569 3.054 8.085 1.00 96.94 98 VAL A CA 1
ATOM 783 C C . VAL A 1 98 ? -9.053 4.487 8.141 1.00 96.94 98 VAL A C 1
ATOM 785 O O . VAL A 1 98 ? -7.982 4.744 7.590 1.00 96.94 98 VAL A O 1
ATOM 788 N N . PRO A 1 99 ? -9.757 5.436 8.786 1.00 96.75 99 PRO A N 1
ATOM 789 C CA . PRO A 1 99 ? -9.296 6.814 8.865 1.00 96.75 99 PRO A CA 1
ATOM 790 C C . PRO A 1 99 ? -7.952 6.918 9.579 1.00 96.75 99 PRO A C 1
ATOM 792 O O . PRO A 1 99 ? -7.814 6.481 10.718 1.00 96.75 99 PRO A O 1
ATOM 795 N N . ILE A 1 100 ? -6.981 7.552 8.934 1.00 96.38 100 ILE A N 1
ATOM 796 C CA . ILE A 1 100 ? -5.640 7.809 9.475 1.00 96.38 100 ILE A CA 1
ATOM 797 C C . ILE A 1 100 ? -5.333 9.305 9.600 1.00 96.38 100 ILE A C 1
ATOM 799 O O . ILE A 1 100 ? -4.200 9.683 9.863 1.00 96.38 100 ILE A O 1
ATOM 803 N N . GLY A 1 101 ? -6.315 10.176 9.366 1.00 94.25 101 GLY A N 1
ATOM 804 C CA . GLY A 1 101 ? -6.182 11.614 9.576 1.00 94.25 101 GLY A CA 1
ATOM 805 C C . GLY A 1 101 ? -6.997 12.432 8.586 1.00 94.25 101 GLY A C 1
ATOM 806 O O . GLY A 1 101 ? -7.911 11.933 7.926 1.00 94.25 101 GLY A O 1
ATOM 807 N N . GLN A 1 102 ? -6.649 13.710 8.468 1.00 93.75 102 GLN A N 1
ATOM 808 C CA . GLN A 1 102 ? -7.220 14.621 7.483 1.00 93.75 102 GLN A CA 1
ATOM 809 C C . GLN A 1 102 ? -6.107 15.361 6.745 1.00 93.75 102 GLN A C 1
ATOM 811 O O . GLN A 1 102 ? -5.111 15.778 7.330 1.00 93.75 102 GLN A O 1
ATOM 816 N N . SER A 1 103 ? -6.284 15.537 5.440 1.00 91.75 103 SER A N 1
ATOM 817 C CA . SER A 1 103 ? -5.437 16.424 4.642 1.00 91.75 103 SER A CA 1
ATOM 818 C C . SER A 1 103 ? -5.661 17.891 5.022 1.00 91.75 103 SER A C 1
ATOM 820 O O . SER A 1 103 ? -6.695 18.249 5.585 1.00 91.75 103 SER A O 1
ATOM 822 N N . SER A 1 104 ? -4.756 18.776 4.596 1.00 89.31 104 SER A N 1
ATOM 823 C CA . SER A 1 104 ? -4.899 20.233 4.763 1.00 89.31 104 SER A CA 1
ATOM 824 C C . SER A 1 104 ? -6.166 20.822 4.127 1.00 89.31 104 SER A C 1
ATOM 826 O O . SER A 1 104 ? -6.581 21.919 4.482 1.00 89.31 104 SER A O 1
ATOM 828 N N . LYS A 1 105 ? -6.800 20.094 3.199 1.00 92.25 105 LYS A N 1
ATOM 829 C CA . LYS A 1 105 ? -8.067 20.471 2.554 1.00 92.25 105 LYS A CA 1
ATOM 830 C C . LYS A 1 105 ? -9.303 19.891 3.254 1.00 92.25 105 LYS A C 1
ATOM 832 O O . LYS A 1 105 ? -10.408 20.023 2.739 1.00 92.25 105 LYS A O 1
ATOM 837 N N . GLY A 1 106 ? -9.130 19.200 4.381 1.00 90.94 106 GLY A N 1
ATOM 838 C CA . GLY A 1 106 ? -10.216 18.572 5.139 1.00 90.94 106 GLY A CA 1
ATOM 839 C C . GLY A 1 106 ? -10.712 17.234 4.577 1.00 90.94 106 GLY A C 1
ATOM 840 O O . GLY A 1 106 ? -11.680 16.679 5.093 1.00 90.94 106 GLY A O 1
ATOM 841 N N . HIS A 1 107 ? -10.073 16.682 3.537 1.00 92.06 107 HIS A N 1
ATOM 842 C CA . HIS A 1 107 ? -10.380 15.321 3.082 1.00 92.06 107 HIS A CA 1
ATOM 843 C C . HIS A 1 107 ? -9.852 14.295 4.080 1.00 92.06 107 HIS A C 1
ATOM 845 O O . HIS A 1 107 ? -8.703 14.418 4.509 1.00 92.06 107 HIS A O 1
ATOM 851 N N . VAL A 1 108 ? -10.666 13.287 4.402 1.00 93.75 108 VAL A N 1
ATOM 852 C CA . VAL A 1 108 ? -10.242 12.156 5.235 1.00 93.75 108 VAL A CA 1
ATOM 853 C C . VAL A 1 108 ? -9.176 11.366 4.490 1.00 93.75 108 VAL A C 1
ATOM 855 O O . VAL A 1 108 ? -9.342 11.048 3.314 1.00 93.75 108 VAL A O 1
ATOM 858 N N . LEU A 1 109 ? -8.077 11.087 5.178 1.00 95.44 109 LEU A N 1
ATOM 859 C CA . LEU A 1 109 ? -7.053 10.162 4.722 1.00 95.44 109 LEU A CA 1
ATOM 860 C C . LEU A 1 109 ? -7.383 8.787 5.293 1.00 95.44 109 LEU A C 1
ATOM 862 O O . LEU A 1 109 ? -7.692 8.686 6.480 1.00 95.44 109 LEU A O 1
ATOM 866 N N . THR A 1 110 ? -7.295 7.748 4.474 1.00 97.19 110 THR A N 1
ATOM 867 C CA . THR A 1 110 ? -7.555 6.361 4.873 1.00 97.19 110 THR A CA 1
ATOM 868 C C . THR A 1 110 ? -6.357 5.474 4.563 1.00 97.19 110 THR A C 1
ATOM 870 O O . THR A 1 110 ? -5.623 5.774 3.626 1.00 97.19 110 THR A O 1
ATOM 873 N N . ALA A 1 111 ? -6.154 4.422 5.355 1.00 97.81 111 ALA A N 1
ATOM 874 C CA . ALA A 1 111 ? -5.345 3.258 4.989 1.00 97.81 111 ALA A CA 1
ATOM 875 C C . ALA A 1 111 ? -6.277 2.118 4.556 1.00 97.81 111 ALA A C 1
ATOM 877 O O . ALA A 1 111 ? -7.410 2.040 5.042 1.00 97.81 111 ALA A O 1
ATOM 878 N N . ASP A 1 112 ? -5.818 1.230 3.675 1.00 98.00 112 ASP A N 1
ATOM 879 C CA . ASP A 1 112 ? -6.701 0.224 3.075 1.00 98.00 112 ASP A CA 1
ATOM 880 C C . ASP A 1 112 ? -7.212 -0.762 4.122 1.00 98.00 112 ASP A C 1
ATOM 882 O O . ASP A 1 112 ? -8.413 -1.011 4.162 1.00 98.00 112 ASP A O 1
ATOM 886 N N . PHE A 1 113 ? -6.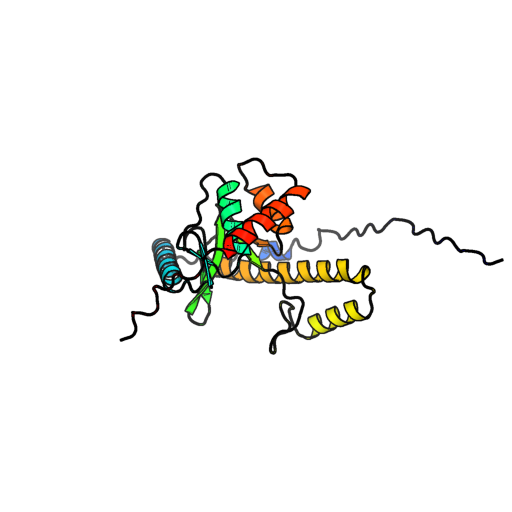346 -1.276 5.006 1.00 98.50 113 PHE A N 1
ATOM 887 C CA . PHE A 1 113 ? -6.753 -2.195 6.072 1.00 98.50 113 PHE A CA 1
ATOM 888 C C . PHE A 1 113 ? -6.080 -1.919 7.418 1.00 98.50 113 PHE A C 1
ATOM 890 O O . PHE A 1 113 ? -4.986 -1.365 7.492 1.00 98.50 113 PHE A O 1
ATOM 897 N N . CYS A 1 114 ? -6.729 -2.369 8.492 1.00 98.31 114 CYS A N 1
ATOM 898 C CA . CYS A 1 114 ? -6.194 -2.365 9.853 1.00 98.31 114 CYS A CA 1
ATOM 899 C C . CYS A 1 114 ? -6.344 -3.759 10.466 1.00 98.31 114 CYS A C 1
ATOM 901 O O . CYS A 1 114 ? -7.464 -4.259 10.581 1.00 98.31 114 CYS A O 1
ATOM 903 N N . ILE A 1 115 ? -5.229 -4.379 10.861 1.00 97.38 115 ILE A N 1
ATOM 904 C CA . ILE A 1 115 ? -5.186 -5.717 11.459 1.00 97.38 115 ILE A CA 1
ATOM 905 C C . ILE A 1 115 ? -4.357 -5.666 12.744 1.00 97.38 115 ILE A C 1
ATOM 907 O O . ILE A 1 115 ? -3.135 -5.558 12.702 1.00 97.38 115 ILE A O 1
ATOM 911 N N . GLY A 1 116 ? -5.008 -5.726 13.909 1.00 95.50 116 GLY A N 1
ATOM 912 C CA . GLY A 1 116 ? -4.309 -5.633 15.195 1.00 95.50 116 GLY A CA 1
ATOM 913 C C . GLY A 1 116 ? -3.517 -4.325 15.324 1.00 95.50 116 GLY A C 1
ATOM 914 O O . GLY A 1 116 ? -4.098 -3.238 15.301 1.00 95.50 116 GLY A O 1
ATOM 915 N N . ASN A 1 117 ? -2.193 -4.417 15.454 1.00 96.44 117 ASN A N 1
ATOM 916 C CA . ASN A 1 117 ? -1.271 -3.275 15.532 1.00 96.44 117 ASN A CA 1
ATOM 917 C C . ASN A 1 117 ? -0.701 -2.829 14.168 1.00 96.44 117 ASN A C 1
ATOM 919 O O . ASN A 1 117 ? 0.193 -1.987 14.137 1.00 96.44 117 ASN A O 1
ATOM 923 N N . LEU A 1 118 ? -1.212 -3.367 13.060 1.00 98.00 118 LEU A N 1
ATOM 924 C CA . LEU A 1 118 ? -0.709 -3.124 11.711 1.00 98.00 118 LEU A CA 1
ATOM 925 C C . LEU A 1 118 ? -1.741 -2.376 10.861 1.00 98.00 118 LEU A C 1
ATOM 927 O O . LEU A 1 118 ? -2.933 -2.692 10.879 1.00 98.00 118 LEU A O 1
ATOM 931 N N . LEU A 1 119 ? -1.269 -1.405 10.085 1.00 98.56 119 LEU A N 1
ATOM 932 C CA . LEU A 1 119 ? -1.981 -0.792 8.968 1.00 98.56 119 LEU A CA 1
ATOM 933 C C . LEU A 1 119 ? -1.385 -1.315 7.657 1.00 98.56 119 LEU A C 1
ATOM 935 O O . LEU A 1 119 ? -0.175 -1.499 7.546 1.00 98.56 119 LEU A O 1
ATOM 939 N N . LEU A 1 120 ? -2.233 -1.570 6.668 1.00 98.62 120 LEU A N 1
ATOM 940 C CA . LEU A 1 120 ? -1.842 -2.124 5.375 1.00 98.62 120 LEU A CA 1
ATOM 941 C C . LEU A 1 120 ? -2.347 -1.228 4.248 1.00 98.62 120 LEU A C 1
ATOM 943 O O . LEU A 1 120 ? -3.523 -0.869 4.236 1.00 98.62 120 LEU A O 1
ATOM 947 N N . GLU A 1 121 ? -1.482 -0.943 3.277 1.00 98.44 121 GLU A N 1
ATOM 948 C CA . GLU A 1 121 ? -1.854 -0.316 2.004 1.00 98.44 121 GLU A CA 1
ATOM 949 C C . GLU A 1 121 ? -1.319 -1.120 0.814 1.00 98.44 121 GLU A C 1
ATOM 951 O O . GLU A 1 121 ? -0.178 -1.593 0.819 1.00 98.44 121 GLU A O 1
ATOM 956 N N . PHE A 1 122 ? -2.133 -1.253 -0.230 1.00 97.75 122 PHE A N 1
ATOM 957 C CA . PHE A 1 122 ? -1.754 -1.856 -1.499 1.00 97.75 122 PHE A CA 1
ATOM 958 C C . PHE A 1 122 ? -1.518 -0.772 -2.554 1.00 97.75 122 PHE A C 1
ATOM 960 O O . PHE A 1 122 ? -2.447 -0.253 -3.172 1.00 97.75 122 PHE A O 1
ATOM 967 N N . HIS A 1 123 ? -0.246 -0.472 -2.815 1.00 96.75 123 HIS A N 1
ATOM 968 C CA . HIS A 1 123 ? 0.164 0.600 -3.723 1.00 96.75 123 HIS A CA 1
ATOM 969 C C . HIS A 1 123 ? 1.153 0.092 -4.780 1.00 96.75 123 HIS A C 1
ATOM 971 O O . HIS A 1 123 ? 2.363 0.131 -4.560 1.00 96.75 123 HIS A O 1
ATOM 977 N N . PRO A 1 124 ? 0.687 -0.386 -5.950 1.00 95.75 124 PRO A N 1
ATOM 978 C CA . PRO A 1 124 ? 1.565 -0.732 -7.065 1.00 95.75 124 PRO A CA 1
ATOM 979 C C . PRO A 1 124 ? 2.262 0.523 -7.615 1.00 95.75 124 PRO A C 1
ATOM 981 O O . PRO A 1 124 ? 1.585 1.373 -8.207 1.00 95.75 124 PRO A O 1
ATOM 984 N N . PRO A 1 125 ? 3.597 0.657 -7.484 1.00 95.62 125 PRO A N 1
ATOM 985 C CA . PRO A 1 125 ? 4.279 1.876 -7.893 1.00 95.62 1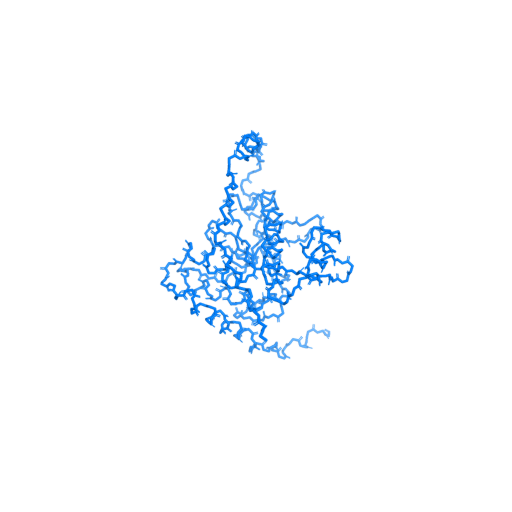25 PRO A CA 1
ATOM 986 C C . PRO A 1 125 ? 4.139 2.144 -9.393 1.00 95.62 125 PRO A C 1
ATOM 988 O O . PRO A 1 125 ? 4.397 1.289 -10.245 1.00 95.62 125 PRO A O 1
ATOM 991 N N . ARG A 1 126 ? 3.762 3.371 -9.737 1.00 95.88 126 ARG A N 1
ATOM 992 C CA . ARG A 1 126 ? 3.650 3.855 -11.112 1.00 95.88 126 ARG A CA 1
ATOM 993 C C . ARG A 1 126 ? 5.010 4.328 -11.595 1.00 95.88 126 ARG A C 1
ATOM 995 O O . ARG A 1 126 ? 5.362 5.500 -11.465 1.00 95.88 126 ARG A O 1
ATOM 1002 N N . LEU A 1 127 ? 5.734 3.412 -12.228 1.00 96.62 127 LEU A N 1
ATOM 1003 C CA . LEU A 1 127 ? 7.042 3.671 -12.831 1.00 96.62 127 LEU A CA 1
ATOM 1004 C C . LEU A 1 127 ? 6.939 4.323 -14.224 1.00 96.62 127 LEU A C 1
ATOM 1006 O O . LEU A 1 127 ? 7.584 3.890 -15.176 1.00 96.62 127 LEU A O 1
ATOM 1010 N N . ARG A 1 128 ? 6.055 5.317 -14.365 1.00 95.06 128 ARG A N 1
ATOM 1011 C CA . ARG A 1 128 ? 5.853 6.088 -15.600 1.00 95.06 128 ARG A CA 1
ATOM 1012 C C . ARG A 1 128 ? 5.185 7.427 -15.313 1.00 95.06 128 ARG A C 1
ATOM 1014 O O . ARG A 1 128 ? 4.362 7.529 -14.399 1.00 95.06 128 ARG A O 1
ATOM 1021 N N . ALA A 1 129 ? 5.458 8.416 -16.157 1.00 94.12 129 ALA A N 1
ATOM 1022 C CA . ALA A 1 129 ? 4.766 9.696 -16.112 1.00 94.12 129 ALA A CA 1
ATOM 1023 C C . ALA A 1 129 ? 3.254 9.566 -16.377 1.00 94.12 129 ALA A C 1
ATOM 1025 O O . ALA A 1 129 ? 2.789 8.706 -17.127 1.00 94.12 129 ALA A O 1
ATOM 1026 N N . SER A 1 130 ? 2.480 10.485 -15.798 1.00 93.50 130 SER A N 1
ATOM 1027 C CA . SER A 1 130 ? 1.055 10.666 -16.090 1.00 93.50 130 SER A CA 1
ATOM 1028 C C . SER A 1 130 ? 0.664 12.131 -15.934 1.00 93.50 130 SER A C 1
ATOM 1030 O O . SER A 1 130 ? 0.876 12.695 -14.866 1.00 93.50 130 SER A O 1
ATOM 1032 N N . ARG A 1 131 ? 0.046 12.729 -16.968 1.00 89.38 131 ARG A N 1
ATOM 1033 C CA . ARG A 1 131 ? -0.565 14.082 -16.974 1.00 89.38 131 ARG A CA 1
ATOM 1034 C C . ARG A 1 131 ? 0.143 15.097 -16.056 1.00 89.38 131 ARG A C 1
ATOM 1036 O O . ARG A 1 131 ? -0.411 15.521 -15.044 1.00 89.38 131 ARG A O 1
ATOM 1043 N N . GLY A 1 132 ? 1.378 15.461 -16.400 1.00 92.25 132 GLY A N 1
ATOM 1044 C CA . GLY A 1 132 ? 2.137 16.474 -15.656 1.00 92.25 132 GLY A CA 1
ATOM 1045 C C . GLY A 1 132 ? 2.686 16.011 -14.300 1.00 92.25 132 GLY A C 1
ATOM 1046 O O . GLY A 1 132 ? 3.145 16.840 -13.520 1.00 92.25 132 GLY A O 1
ATOM 1047 N N . ARG A 1 133 ? 2.684 14.705 -14.015 1.00 94.69 133 ARG A N 1
ATOM 1048 C CA . ARG A 1 133 ? 3.312 14.110 -12.829 1.00 94.69 133 ARG A CA 1
ATOM 1049 C C . ARG A 1 133 ? 4.341 13.057 -13.237 1.00 94.69 133 ARG A C 1
ATOM 1051 O O . ARG A 1 133 ? 4.074 12.315 -14.187 1.00 94.69 133 ARG A O 1
ATOM 1058 N N . PRO A 1 134 ? 5.451 12.923 -12.493 1.00 96.50 134 PRO A N 1
ATOM 1059 C CA . PRO A 1 134 ? 6.487 11.943 -12.796 1.00 96.50 134 PRO A CA 1
ATOM 1060 C C . PRO A 1 134 ? 6.100 10.504 -12.412 1.00 96.50 134 PRO A C 1
ATOM 1062 O O . PRO A 1 134 ? 6.934 9.624 -12.524 1.00 96.50 134 PRO A O 1
ATOM 1065 N N . GLY A 1 135 ? 4.864 10.233 -11.978 1.00 95.44 135 GLY A N 1
ATOM 1066 C CA . GLY A 1 135 ? 4.477 8.939 -11.404 1.00 95.44 135 GLY A CA 1
ATOM 1067 C C . GLY A 1 135 ? 4.685 8.946 -9.893 1.00 95.44 135 GLY A C 1
ATOM 1068 O O . GLY A 1 135 ? 4.341 9.940 -9.252 1.00 95.44 135 GLY A O 1
ATOM 1069 N N . ASP A 1 136 ? 5.240 7.862 -9.348 1.00 96.75 136 ASP A N 1
ATOM 1070 C CA . ASP A 1 136 ? 5.582 7.759 -7.915 1.00 96.75 136 ASP A CA 1
ATOM 1071 C C . ASP A 1 136 ? 7.072 8.027 -7.625 1.00 96.75 136 ASP A C 1
ATOM 1073 O O . ASP A 1 136 ? 7.560 7.791 -6.521 1.00 96.75 136 ASP A O 1
ATOM 1077 N N . PHE A 1 137 ? 7.796 8.546 -8.615 1.00 97.75 137 PHE A N 1
ATOM 1078 C CA . PHE A 1 137 ? 9.129 9.110 -8.429 1.00 97.75 137 PHE A CA 1
ATOM 1079 C C . PHE A 1 137 ? 9.057 10.414 -7.629 1.00 97.75 137 PHE A C 1
ATOM 1081 O O . PHE A 1 137 ? 8.061 11.142 -7.675 1.00 97.75 137 PHE A O 1
ATOM 1088 N N . GLU A 1 138 ? 10.141 10.747 -6.937 1.00 95.56 138 GLU A N 1
ATOM 1089 C CA . GLU A 1 138 ? 10.275 11.974 -6.156 1.00 95.56 138 GLU A CA 1
ATOM 1090 C C . GLU A 1 138 ? 10.128 13.221 -7.035 1.00 95.56 138 GLU A C 1
ATOM 1092 O O . GLU A 1 138 ? 9.499 14.205 -6.644 1.00 95.56 138 GLU A O 1
ATOM 1097 N N . ASN A 1 139 ? 10.702 13.184 -8.239 1.00 97.06 139 ASN A N 1
ATOM 1098 C CA . ASN A 1 139 ? 10.699 14.300 -9.175 1.00 97.06 139 ASN A CA 1
ATOM 1099 C C . ASN A 1 139 ? 10.983 13.843 -10.621 1.00 97.06 139 ASN A C 1
ATOM 1101 O O . ASN A 1 139 ? 11.340 12.698 -10.895 1.00 97.06 139 ASN A O 1
ATOM 1105 N N . TRP A 1 140 ? 10.850 14.776 -11.569 1.00 97.69 140 TRP A N 1
ATOM 1106 C CA . TRP A 1 140 ? 11.111 14.534 -12.994 1.00 97.69 140 TRP A CA 1
ATOM 1107 C C . TRP A 1 140 ? 12.552 14.128 -13.308 1.00 97.69 140 TRP A C 1
ATOM 1109 O O . TRP A 1 140 ? 12.784 13.439 -14.298 1.00 97.69 140 TRP A O 1
ATOM 1119 N N . ARG A 1 141 ? 13.527 14.567 -12.504 1.00 98.19 141 ARG A N 1
ATOM 1120 C CA . ARG A 1 141 ? 14.934 14.206 -12.708 1.00 98.19 141 ARG A CA 1
ATOM 1121 C C . ARG A 1 141 ? 15.148 12.723 -12.420 1.00 98.19 141 ARG A C 1
ATOM 1123 O O . ARG A 1 141 ? 15.841 12.062 -13.186 1.00 98.19 141 ARG A O 1
ATOM 1130 N N . GLU A 1 142 ? 14.536 12.212 -11.357 1.00 98.12 142 GLU A N 1
ATOM 1131 C CA . GLU A 1 142 ? 14.600 10.796 -11.005 1.00 98.12 142 GLU A CA 1
ATOM 1132 C C . GLU A 1 142 ? 13.934 9.911 -12.067 1.00 98.12 142 GLU A C 1
ATOM 1134 O O . GLU A 1 142 ? 14.538 8.933 -12.503 1.00 98.12 142 GLU A O 1
ATOM 1139 N N . LEU A 1 143 ? 12.749 10.298 -12.556 1.00 98.00 143 LEU A N 1
ATOM 1140 C CA . LEU A 1 143 ? 12.086 9.584 -13.650 1.00 98.00 143 LEU A CA 1
ATOM 1141 C C . LEU A 1 143 ? 12.974 9.523 -14.906 1.00 98.00 143 LEU A C 1
ATOM 1143 O O . LEU A 1 143 ? 13.182 8.443 -15.448 1.00 98.00 143 LEU A O 1
ATOM 1147 N N . LYS A 1 144 ? 13.549 10.656 -15.336 1.00 98.12 144 LYS A N 1
ATOM 1148 C CA . LYS A 1 144 ? 14.441 10.701 -16.511 1.00 98.12 144 LYS A CA 1
ATOM 1149 C C . LYS A 1 144 ? 15.678 9.820 -16.346 1.00 98.12 144 LYS A C 1
ATOM 1151 O O . LYS A 1 144 ? 16.179 9.271 -17.322 1.00 98.12 144 LYS A O 1
ATOM 1156 N N . HIS A 1 145 ? 16.198 9.713 -15.124 1.00 98.31 145 HIS A N 1
ATOM 1157 C CA . HIS A 1 145 ? 17.314 8.821 -14.836 1.00 98.31 145 HIS A CA 1
ATOM 1158 C C . HIS A 1 145 ? 16.910 7.352 -15.005 1.00 98.31 145 HIS A C 1
ATOM 1160 O O . HIS A 1 145 ? 17.623 6.606 -15.669 1.00 98.31 145 HIS A O 1
ATOM 1166 N N . TYR A 1 146 ? 15.754 6.959 -14.469 1.00 98.31 146 TYR A N 1
ATOM 1167 C CA . TYR A 1 146 ? 15.196 5.623 -14.669 1.00 98.31 146 TYR A CA 1
ATOM 1168 C C . TYR A 1 146 ? 14.941 5.305 -16.149 1.00 98.31 146 TYR A C 1
ATOM 1170 O O . TYR A 1 146 ? 15.334 4.240 -16.617 1.00 98.31 146 TYR A O 1
ATOM 1178 N N . GLU A 1 147 ? 14.330 6.227 -16.897 1.00 98.06 147 GLU A N 1
ATOM 1179 C CA . GLU A 1 147 ? 14.054 6.054 -18.330 1.00 98.06 147 GLU A CA 1
ATOM 1180 C C . GLU A 1 147 ? 15.347 5.825 -19.121 1.00 98.06 147 GLU A C 1
ATOM 1182 O O . GLU A 1 147 ? 15.433 4.854 -19.871 1.00 98.06 147 GLU A O 1
ATOM 1187 N N . ARG A 1 148 ? 16.387 6.628 -18.863 1.00 98.38 148 ARG A N 1
ATOM 1188 C CA . ARG A 1 148 ? 17.709 6.450 -19.477 1.00 98.38 148 ARG A CA 1
ATOM 1189 C C . ARG A 1 148 ? 18.310 5.074 -19.184 1.00 98.38 148 ARG A C 1
ATOM 1191 O O . ARG A 1 148 ? 18.775 4.408 -20.101 1.00 98.38 148 ARG A O 1
ATOM 1198 N N . LEU A 1 149 ? 18.263 4.623 -17.927 1.00 98.25 149 LEU A N 1
ATOM 1199 C CA . LEU A 1 149 ? 18.764 3.295 -17.555 1.00 98.25 149 LEU A CA 1
ATOM 1200 C C . LEU A 1 149 ? 18.041 2.178 -18.321 1.00 98.25 149 LEU A C 1
ATOM 1202 O O . LEU A 1 149 ? 18.673 1.206 -18.730 1.00 98.25 149 LEU A O 1
ATOM 1206 N N . LEU A 1 150 ? 16.727 2.304 -18.538 1.00 97.88 150 LEU A N 1
ATOM 1207 C CA . LEU A 1 150 ? 15.982 1.336 -19.343 1.00 97.88 150 LEU A CA 1
ATOM 1208 C C . LEU A 1 150 ? 16.348 1.397 -20.831 1.00 97.88 150 LEU A C 1
ATOM 1210 O O . LEU A 1 150 ? 16.388 0.352 -21.477 1.00 97.88 150 LEU A O 1
ATOM 1214 N N . GLU A 1 151 ? 16.576 2.587 -21.385 1.00 98.00 151 GLU A N 1
ATOM 1215 C CA . GLU A 1 151 ? 16.982 2.770 -22.785 1.00 98.00 151 GLU A CA 1
ATOM 1216 C C . GLU A 1 151 ? 18.354 2.146 -23.066 1.00 98.00 151 GLU A C 1
ATOM 1218 O O . GLU A 1 151 ? 18.520 1.473 -24.081 1.00 98.00 151 GLU A O 1
ATOM 1223 N N . GLU A 1 152 ? 19.298 2.306 -22.137 1.00 97.56 152 GLU A N 1
ATOM 1224 C CA . GLU A 1 152 ? 20.682 1.824 -22.242 1.00 97.56 152 GLU A CA 1
ATOM 1225 C C . GLU A 1 152 ? 20.844 0.324 -21.926 1.00 97.56 152 GLU A C 1
ATOM 1227 O O . GLU A 1 152 ? 21.917 -0.237 -22.145 1.00 97.56 152 GLU A O 1
ATOM 1232 N N . THR A 1 153 ? 19.792 -0.341 -21.433 1.00 97.56 153 THR A N 1
ATOM 1233 C CA . THR A 1 153 ? 19.826 -1.752 -21.011 1.00 97.56 153 THR A CA 1
ATOM 1234 C C . THR A 1 153 ? 18.924 -2.627 -21.882 1.00 97.56 153 THR A C 1
ATOM 1236 O O . THR A 1 153 ? 17.838 -2.214 -22.307 1.00 97.56 153 THR A O 1
ATOM 1239 N N . ASP A 1 154 ? 19.345 -3.868 -22.122 1.00 97.62 154 ASP A N 1
ATOM 1240 C CA . ASP A 1 154 ? 18.560 -4.877 -22.832 1.00 97.62 154 ASP A CA 1
ATOM 1241 C C . ASP A 1 154 ? 17.316 -5.351 -22.050 1.00 97.62 154 ASP A C 1
ATOM 1243 O O . ASP A 1 154 ? 17.039 -4.940 -20.922 1.00 97.62 154 ASP A O 1
ATOM 1247 N N . ALA A 1 155 ? 16.500 -6.204 -22.673 1.00 96.69 155 ALA A N 1
ATOM 1248 C CA . ALA A 1 155 ? 15.232 -6.639 -22.090 1.00 96.69 155 ALA A CA 1
ATOM 1249 C C . ALA A 1 155 ? 15.394 -7.383 -20.751 1.00 96.69 155 ALA A C 1
ATOM 1251 O O . ALA A 1 155 ? 14.568 -7.188 -19.855 1.00 96.69 155 ALA A O 1
ATOM 1252 N N . GLU A 1 156 ? 16.438 -8.202 -20.609 1.00 96.06 156 GLU A N 1
ATOM 1253 C CA . GLU A 1 156 ? 16.691 -8.997 -19.405 1.00 96.06 156 GLU A CA 1
ATOM 1254 C C . GLU A 1 156 ? 17.206 -8.116 -18.261 1.00 96.06 156 GLU A C 1
ATOM 1256 O O . GLU A 1 156 ? 16.667 -8.168 -17.153 1.00 96.06 156 GLU A O 1
ATOM 1261 N N . GLY A 1 157 ? 18.153 -7.214 -18.535 1.00 96.44 157 GLY A N 1
ATOM 1262 C CA . GLY A 1 157 ? 18.684 -6.277 -17.547 1.00 96.44 157 GLY A CA 1
ATOM 1263 C C . GLY A 1 157 ? 17.675 -5.215 -17.089 1.00 96.44 157 GLY A C 1
ATOM 1264 O O . GLY A 1 157 ? 17.788 -4.681 -15.985 1.00 96.44 157 GLY A O 1
ATOM 1265 N N . ARG A 1 158 ? 16.615 -4.942 -17.864 1.00 97.50 158 ARG A N 1
ATOM 1266 C CA . ARG A 1 158 ? 15.514 -4.054 -17.433 1.00 97.50 158 ARG A CA 1
ATOM 1267 C C . ARG A 1 158 ? 14.712 -4.608 -16.255 1.00 97.50 158 ARG A C 1
ATOM 1269 O O . ARG A 1 158 ? 14.095 -3.820 -15.538 1.00 97.50 158 ARG A O 1
ATOM 1276 N N . ILE A 1 159 ? 14.677 -5.927 -16.052 1.00 96.44 159 ILE A N 1
ATOM 1277 C CA . ILE A 1 159 ? 13.916 -6.562 -14.963 1.00 96.44 159 ILE A CA 1
ATOM 1278 C C . ILE A 1 159 ? 14.440 -6.116 -13.585 1.00 96.44 159 ILE A C 1
ATOM 1280 O O . ILE A 1 159 ? 13.652 -5.534 -12.833 1.00 96.44 159 ILE A O 1
ATOM 1284 N N . PRO A 1 160 ? 15.733 -6.297 -13.243 1.00 96.38 160 PRO A N 1
ATOM 1285 C CA . PRO A 1 160 ? 16.262 -5.837 -11.959 1.00 96.38 160 PRO A CA 1
ATOM 1286 C C . PRO A 1 160 ? 16.207 -4.311 -11.798 1.00 96.38 160 PRO A C 1
ATOM 1288 O O . PRO A 1 160 ? 15.984 -3.837 -10.688 1.00 96.38 160 PRO A O 1
ATOM 1291 N N . ILE A 1 161 ? 16.324 -3.528 -12.881 1.00 97.81 161 ILE A N 1
ATOM 1292 C CA . ILE A 1 161 ? 16.168 -2.060 -12.824 1.00 97.81 161 ILE A CA 1
ATOM 1293 C C . ILE A 1 161 ? 14.743 -1.682 -12.403 1.00 97.81 161 ILE A C 1
ATOM 1295 O O . ILE A 1 161 ? 14.553 -0.875 -11.493 1.00 97.81 161 ILE A O 1
ATOM 1299 N N . ARG A 1 162 ? 13.722 -2.273 -13.038 1.00 97.00 162 ARG A N 1
ATOM 1300 C CA . ARG A 1 162 ? 12.316 -2.039 -12.671 1.00 97.00 162 ARG A CA 1
ATOM 1301 C C . ARG A 1 162 ? 12.053 -2.414 -11.224 1.00 97.00 162 ARG A C 1
ATOM 1303 O O . ARG A 1 162 ? 11.394 -1.653 -10.522 1.00 97.00 162 ARG A O 1
ATOM 1310 N N . GLU A 1 163 ? 12.580 -3.550 -10.784 1.00 96.19 163 GLU A N 1
ATOM 1311 C CA . GLU A 1 163 ? 12.394 -4.015 -9.414 1.00 96.19 163 GLU A CA 1
ATOM 1312 C C . GLU A 1 163 ? 13.059 -3.082 -8.396 1.00 96.19 163 GLU A C 1
ATOM 1314 O O . GLU A 1 163 ? 12.426 -2.691 -7.414 1.00 96.19 163 GLU A O 1
ATOM 1319 N N . LEU A 1 164 ? 14.283 -2.624 -8.671 1.00 97.12 164 LEU A N 1
ATOM 1320 C CA . LEU A 1 164 ? 14.986 -1.658 -7.830 1.00 97.12 164 LEU A CA 1
ATOM 1321 C C . LEU A 1 164 ? 14.172 -0.369 -7.641 1.00 97.12 164 LEU A C 1
ATOM 1323 O O . LEU A 1 164 ? 13.956 0.078 -6.512 1.00 97.12 164 LEU A O 1
ATOM 1327 N N . PHE A 1 165 ? 13.691 0.224 -8.737 1.00 97.94 165 PHE A N 1
ATOM 1328 C CA . PHE A 1 165 ? 12.904 1.458 -8.668 1.00 97.94 165 PHE A CA 1
ATOM 1329 C C . PHE A 1 165 ? 11.513 1.237 -8.072 1.00 97.94 165 PHE A C 1
ATOM 1331 O O . PHE A 1 165 ? 11.023 2.103 -7.349 1.00 97.94 165 PHE A O 1
ATOM 1338 N N . ARG A 1 166 ? 10.897 0.068 -8.288 1.00 97.50 166 ARG A N 1
ATOM 1339 C CA . ARG A 1 166 ? 9.648 -0.321 -7.621 1.00 97.50 166 ARG A CA 1
ATOM 1340 C C . ARG A 1 166 ? 9.819 -0.305 -6.104 1.00 97.50 166 ARG A C 1
ATOM 1342 O O . ARG A 1 166 ? 9.047 0.368 -5.424 1.00 97.50 166 ARG A O 1
ATOM 1349 N N . VAL A 1 167 ? 10.834 -0.997 -5.585 1.00 96.19 167 VAL A N 1
ATOM 1350 C CA . VAL A 1 167 ? 11.129 -1.058 -4.143 1.00 96.19 167 VAL A CA 1
ATOM 1351 C C . VAL A 1 167 ? 11.428 0.336 -3.592 1.00 96.19 167 VAL A C 1
ATOM 1353 O O . VAL A 1 167 ? 10.887 0.714 -2.553 1.00 96.19 167 VAL A O 1
ATOM 1356 N N . LYS A 1 168 ? 12.223 1.139 -4.311 1.00 97.75 168 LYS A N 1
ATOM 1357 C CA . LYS A 1 168 ? 12.543 2.517 -3.914 1.00 97.75 168 LYS A CA 1
ATOM 1358 C C . LYS A 1 168 ? 11.295 3.400 -3.797 1.00 97.75 168 LYS A C 1
ATOM 1360 O O . LYS A 1 168 ? 11.104 4.049 -2.769 1.00 97.75 168 LYS A O 1
ATOM 1365 N N . CYS A 1 169 ? 10.441 3.420 -4.823 1.00 97.44 169 CYS A N 1
ATOM 1366 C CA . CYS A 1 169 ? 9.203 4.204 -4.821 1.00 97.44 169 CYS A CA 1
ATOM 1367 C C . CYS A 1 169 ? 8.245 3.748 -3.714 1.00 97.44 169 CYS A C 1
ATOM 1369 O O . CYS A 1 169 ? 7.667 4.589 -3.026 1.00 97.44 169 CYS A O 1
ATOM 1371 N N . LEU A 1 170 ? 8.107 2.433 -3.515 1.00 96.88 170 LEU A N 1
ATOM 1372 C CA . LEU A 1 170 ? 7.253 1.867 -2.471 1.00 96.88 170 LEU A CA 1
ATOM 1373 C C . LEU A 1 170 ? 7.722 2.290 -1.075 1.00 96.88 170 LEU A C 1
ATOM 1375 O O . LEU A 1 170 ? 6.913 2.757 -0.281 1.00 96.88 170 LEU A O 1
ATOM 1379 N N . LYS A 1 171 ? 9.033 2.214 -0.810 1.00 97.31 171 LYS A N 1
ATOM 1380 C CA . LYS A 1 171 ? 9.629 2.651 0.458 1.00 97.31 171 LYS A CA 1
ATOM 1381 C C . LYS A 1 171 ? 9.416 4.146 0.711 1.00 97.31 171 LYS A C 1
ATOM 1383 O O . LYS A 1 171 ? 8.991 4.523 1.795 1.00 97.31 171 LYS A O 1
ATOM 1388 N N . SER A 1 172 ? 9.649 4.995 -0.295 1.00 96.88 172 SER A N 1
ATOM 1389 C CA . SER A 1 172 ? 9.405 6.441 -0.162 1.00 96.88 172 SER A CA 1
ATOM 1390 C C . SER A 1 172 ? 7.934 6.753 0.130 1.00 96.88 172 SER A C 1
ATOM 1392 O O . SER A 1 172 ? 7.631 7.681 0.880 1.00 96.88 172 SER A O 1
ATOM 1394 N N . TYR A 1 173 ? 7.010 5.994 -0.462 1.00 97.62 173 TYR A N 1
ATOM 1395 C CA . TYR A 1 173 ? 5.586 6.120 -0.177 1.00 97.62 173 TYR A CA 1
ATOM 1396 C C . TYR A 1 173 ? 5.255 5.668 1.256 1.00 97.62 173 TYR A C 1
ATOM 1398 O O . TYR A 1 173 ? 4.630 6.432 1.988 1.00 97.62 173 TYR A O 1
ATOM 1406 N N . GLU A 1 174 ? 5.737 4.496 1.681 1.00 98.00 174 GLU A N 1
ATOM 1407 C CA . GLU A 1 174 ? 5.580 3.957 3.044 1.00 98.00 174 GLU A CA 1
ATOM 1408 C C . GLU A 1 174 ? 6.060 4.954 4.108 1.00 98.00 174 GLU A C 1
ATOM 1410 O O . GLU A 1 174 ? 5.298 5.294 5.007 1.00 98.00 174 GLU A O 1
ATOM 1415 N N . GLU A 1 175 ? 7.255 5.530 3.952 1.00 97.81 175 GLU A N 1
ATOM 1416 C CA . GLU A 1 175 ? 7.809 6.526 4.884 1.00 97.81 175 GLU A CA 1
ATOM 1417 C C . GLU A 1 175 ? 6.937 7.789 4.983 1.00 97.81 175 GLU A C 1
ATOM 1419 O O . GLU A 1 175 ? 6.643 8.275 6.078 1.00 97.81 175 GLU A O 1
ATOM 1424 N N . LYS A 1 176 ? 6.475 8.316 3.841 1.00 96.56 176 LYS A N 1
ATOM 1425 C CA . LYS A 1 176 ? 5.591 9.494 3.807 1.00 96.56 176 LYS A CA 1
ATOM 1426 C C . LYS A 1 176 ? 4.253 9.213 4.486 1.00 96.56 176 LYS A C 1
ATOM 1428 O O . LYS A 1 176 ? 3.721 10.088 5.167 1.00 96.56 176 LYS A O 1
ATOM 1433 N N . ARG A 1 177 ? 3.695 8.021 4.280 1.00 97.44 177 ARG A N 1
ATOM 1434 C CA . ARG A 1 177 ? 2.406 7.613 4.846 1.00 97.44 177 ARG A CA 1
ATOM 143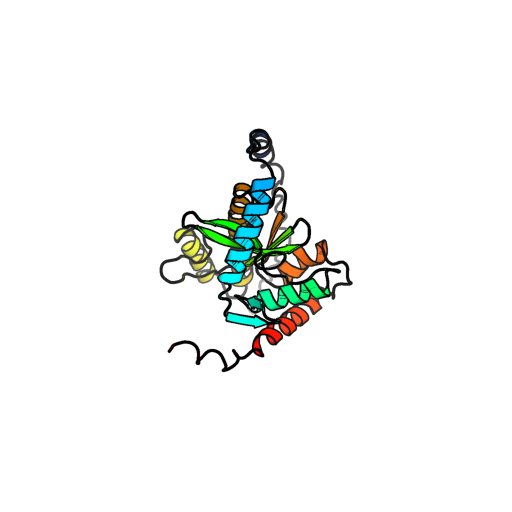5 C C . ARG A 1 177 ? 2.508 7.308 6.336 1.00 97.44 177 ARG A C 1
ATOM 1437 O O . ARG A 1 177 ? 1.665 7.790 7.087 1.00 97.44 177 ARG A O 1
ATOM 1444 N N . GLN A 1 178 ? 3.564 6.627 6.777 1.00 97.88 178 GLN A N 1
ATOM 1445 C CA . GLN A 1 178 ? 3.845 6.420 8.199 1.00 97.88 178 GLN A CA 1
ATOM 1446 C C . GLN A 1 178 ? 3.956 7.763 8.926 1.00 97.88 178 GLN A C 1
ATOM 1448 O O . GLN A 1 178 ? 3.299 7.966 9.940 1.00 97.88 178 GLN A O 1
ATOM 1453 N N . HIS A 1 179 ? 4.675 8.732 8.351 1.00 96.50 179 HIS A N 1
ATOM 1454 C CA . HIS A 1 179 ? 4.770 10.068 8.936 1.00 96.50 179 HIS A CA 1
ATOM 1455 C C . HIS A 1 179 ? 3.399 10.751 9.104 1.00 96.50 179 HIS A C 1
ATOM 1457 O O . HIS A 1 179 ? 3.148 11.391 10.123 1.00 96.50 179 HIS A O 1
ATOM 1463 N N . GLN A 1 180 ? 2.489 10.596 8.134 1.00 95.56 180 GLN A N 1
ATOM 1464 C CA . GLN A 1 180 ? 1.118 11.115 8.239 1.00 95.56 180 GLN A CA 1
ATOM 1465 C C . GLN A 1 180 ? 0.321 10.421 9.351 1.00 95.56 180 GLN A C 1
ATOM 1467 O O . GLN A 1 180 ? -0.410 11.090 10.083 1.00 95.56 180 GLN A O 1
ATOM 1472 N N . ILE A 1 181 ? 0.471 9.100 9.490 1.00 95.94 181 ILE A N 1
ATOM 1473 C CA . ILE A 1 181 ? -0.155 8.320 10.564 1.00 95.94 181 ILE A CA 1
ATOM 1474 C C . ILE A 1 181 ? 0.336 8.815 11.924 1.00 95.94 181 ILE A C 1
ATOM 1476 O O . ILE A 1 181 ? -0.488 9.145 12.780 1.00 95.94 181 ILE A O 1
ATOM 1480 N N . ASP A 1 182 ? 1.650 8.947 12.093 1.00 95.31 182 ASP A N 1
ATOM 1481 C CA . ASP A 1 182 ? 2.269 9.385 13.344 1.00 95.31 182 ASP A CA 1
ATOM 1482 C C . ASP A 1 182 ? 1.795 10.793 13.735 1.00 95.31 182 ASP A C 1
ATOM 1484 O O . ASP A 1 182 ? 1.408 11.033 14.880 1.00 95.31 182 ASP A O 1
ATOM 1488 N N . GLN A 1 183 ? 1.746 11.717 12.769 1.00 93.94 183 GLN A N 1
ATOM 1489 C CA . GLN A 1 183 ? 1.267 13.087 12.982 1.00 93.94 183 GLN A CA 1
ATOM 1490 C C . GLN A 1 183 ? -0.220 13.168 13.331 1.00 93.94 183 GLN A C 1
ATOM 1492 O O . GLN A 1 183 ? -0.629 14.078 14.051 1.00 93.94 183 GLN A O 1
ATOM 1497 N N . SER A 1 184 ? -1.041 12.248 12.816 1.00 93.69 184 SER A N 1
ATOM 1498 C CA . SER A 1 184 ? -2.485 12.263 13.067 1.00 93.69 184 SER A CA 1
ATOM 1499 C C . SER A 1 184 ? -2.837 11.968 14.524 1.00 93.69 184 SER A C 1
ATOM 1501 O O . SER A 1 184 ? -3.892 12.384 15.003 1.00 93.69 184 SER A O 1
ATOM 1503 N N . GLY A 1 185 ? -1.996 11.186 15.208 1.00 92.81 185 GLY A N 1
ATOM 1504 C CA . GLY A 1 185 ? -2.319 10.622 16.509 1.00 92.81 185 GLY A CA 1
ATOM 1505 C C . GLY A 1 185 ? -3.551 9.703 16.504 1.00 92.81 185 GLY A C 1
ATOM 1506 O O . GLY A 1 185 ? -4.048 9.376 17.573 1.00 92.81 185 GLY A O 1
ATOM 1507 N N . LEU A 1 186 ? -4.094 9.259 15.372 1.00 94.12 186 LEU A N 1
ATOM 1508 C CA . LEU A 1 186 ? -5.242 8.339 15.400 1.00 94.12 186 LEU A CA 1
ATOM 1509 C C . LEU A 1 186 ? -4.827 6.894 15.691 1.00 94.12 186 LEU A C 1
ATOM 1511 O O . LEU A 1 186 ? -5.592 6.147 16.290 1.00 94.12 186 LEU A O 1
ATOM 1515 N N . HIS A 1 187 ? -3.602 6.518 15.319 1.00 95.44 187 HIS A N 1
ATOM 1516 C CA . HIS A 1 187 ? -3.099 5.145 15.424 1.00 95.44 187 HIS A CA 1
ATOM 1517 C C . HIS A 1 187 ? -1.718 5.105 16.087 1.00 95.44 187 HIS A C 1
ATOM 1519 O O . HIS A 1 187 ? -0.735 4.751 15.435 1.00 95.44 187 HIS A O 1
ATOM 1525 N N . PRO A 1 188 ? -1.605 5.506 17.368 1.00 93.94 188 PRO A N 1
ATOM 1526 C CA . PRO A 1 188 ? -0.315 5.562 18.044 1.00 93.94 188 PRO A CA 1
ATOM 1527 C C . PRO A 1 188 ? 0.352 4.182 18.069 1.00 93.94 188 PRO A C 1
ATOM 1529 O O . PRO A 1 188 ? -0.253 3.195 18.484 1.00 93.94 188 PRO A O 1
ATOM 1532 N N . GLY A 1 189 ? 1.605 4.127 17.614 1.00 94.81 189 GLY A N 1
ATOM 1533 C CA . GLY A 1 189 ? 2.425 2.916 17.635 1.00 94.81 189 GLY A CA 1
ATOM 1534 C C . GLY A 1 189 ? 2.041 1.842 16.615 1.00 94.81 189 GLY A C 1
ATOM 1535 O O . GLY A 1 189 ? 2.616 0.756 16.665 1.00 94.81 189 GLY A O 1
ATOM 1536 N N . LYS A 1 190 ? 1.096 2.107 15.699 1.00 97.62 190 LYS A N 1
ATOM 1537 C CA . LYS A 1 190 ? 0.810 1.165 14.613 1.00 97.62 190 LYS A CA 1
ATOM 1538 C C . LYS A 1 190 ? 1.870 1.249 13.519 1.00 97.62 190 LYS A C 1
ATOM 1540 O O . LYS A 1 190 ? 2.245 2.335 13.081 1.00 97.62 190 LYS A O 1
ATOM 1545 N N . GLU A 1 191 ? 2.300 0.082 13.059 1.00 98.00 191 GLU A N 1
ATOM 1546 C CA . GLU A 1 191 ? 3.200 -0.070 11.916 1.00 98.00 191 GLU A CA 1
ATOM 1547 C C . GLU A 1 191 ? 2.389 -0.030 10.618 1.00 98.00 191 GLU A C 1
ATOM 1549 O O . GLU A 1 191 ? 1.424 -0.780 10.474 1.00 98.00 191 GLU A O 1
ATOM 1554 N N . LEU A 1 192 ? 2.783 0.807 9.661 1.00 98.56 192 LEU A N 1
ATOM 1555 C CA . LEU A 1 192 ? 2.299 0.738 8.288 1.00 98.56 192 LEU A CA 1
ATOM 1556 C C . LEU A 1 192 ? 3.178 -0.208 7.470 1.00 98.56 192 LEU A C 1
ATOM 1558 O O . LEU A 1 192 ? 4.385 -0.010 7.368 1.00 98.56 192 LEU A O 1
ATOM 1562 N N . ILE A 1 193 ? 2.551 -1.166 6.790 1.00 98.38 193 ILE A N 1
ATOM 1563 C CA . ILE A 1 193 ? 3.184 -1.937 5.722 1.00 98.38 193 ILE A CA 1
ATOM 1564 C C . ILE A 1 193 ? 2.541 -1.556 4.396 1.00 98.38 193 ILE A C 1
ATOM 1566 O O . ILE A 1 193 ? 1.332 -1.712 4.215 1.00 98.38 193 ILE A O 1
ATOM 1570 N N . VAL A 1 194 ? 3.357 -1.118 3.436 1.00 98.44 194 VAL A N 1
ATOM 1571 C CA . VAL A 1 194 ? 2.896 -0.898 2.064 1.00 98.44 194 VAL A CA 1
ATOM 1572 C C . VAL A 1 194 ? 3.399 -2.024 1.172 1.00 98.44 194 VAL A C 1
ATOM 1574 O O . VAL A 1 194 ? 4.586 -2.345 1.135 1.00 98.44 194 VAL A O 1
ATOM 1577 N N . VAL A 1 195 ? 2.494 -2.638 0.421 1.00 98.31 195 VAL A N 1
ATOM 1578 C CA . VAL A 1 195 ? 2.803 -3.746 -0.490 1.00 98.31 195 VAL A CA 1
ATOM 1579 C C . VAL A 1 195 ? 2.492 -3.342 -1.926 1.00 98.31 195 VAL A C 1
ATOM 1581 O O . VAL A 1 195 ? 1.476 -2.708 -2.202 1.00 98.31 195 VAL A O 1
ATOM 1584 N N . GLY A 1 196 ? 3.383 -3.678 -2.862 1.00 97.00 196 GLY A N 1
ATOM 1585 C CA . GLY A 1 196 ? 3.229 -3.288 -4.268 1.00 97.00 196 GLY A CA 1
ATOM 1586 C C . GLY A 1 196 ? 2.669 -4.393 -5.162 1.00 97.00 196 GLY A C 1
ATOM 1587 O O . GLY A 1 196 ? 2.270 -4.129 -6.296 1.00 97.00 196 GLY A O 1
ATOM 1588 N N . ASN A 1 197 ? 2.681 -5.639 -4.689 1.00 96.88 197 ASN A N 1
ATOM 1589 C CA . ASN A 1 197 ? 2.239 -6.813 -5.435 1.00 96.88 197 ASN A CA 1
ATOM 1590 C C . ASN A 1 197 ? 1.781 -7.941 -4.484 1.00 96.88 197 ASN A C 1
ATOM 1592 O O . ASN A 1 197 ? 1.855 -7.817 -3.262 1.00 96.88 197 ASN A O 1
ATOM 1596 N N . ALA A 1 198 ? 1.288 -9.043 -5.055 1.00 97.25 198 ALA A N 1
ATOM 1597 C CA . ALA A 1 198 ? 0.774 -10.182 -4.296 1.00 97.25 198 ALA A CA 1
ATOM 1598 C C . ALA A 1 198 ? 1.845 -10.885 -3.443 1.00 97.25 198 ALA A C 1
ATOM 1600 O O . ALA A 1 198 ? 1.559 -11.302 -2.325 1.00 97.25 198 ALA A O 1
ATOM 1601 N N . LEU A 1 199 ? 3.072 -11.018 -3.947 1.00 97.12 199 LEU A N 1
ATOM 1602 C CA . LEU A 1 199 ? 4.153 -11.680 -3.216 1.00 97.12 199 LEU A CA 1
ATOM 1603 C C . LEU A 1 199 ? 4.671 -10.813 -2.067 1.00 97.12 199 LEU A C 1
ATOM 1605 O O . LEU A 1 199 ? 4.914 -11.347 -0.994 1.00 97.12 199 LEU A O 1
ATOM 1609 N N . ASP A 1 200 ? 4.731 -9.489 -2.235 1.00 97.38 200 ASP A N 1
ATOM 1610 C CA . ASP A 1 200 ? 5.006 -8.568 -1.126 1.00 97.38 200 ASP A CA 1
ATOM 1611 C C . ASP A 1 200 ? 3.951 -8.730 -0.018 1.00 97.38 200 ASP A C 1
ATOM 1613 O O . ASP A 1 200 ? 4.294 -8.761 1.160 1.00 97.38 200 ASP A O 1
ATOM 1617 N N . PHE A 1 201 ? 2.668 -8.858 -0.385 1.00 98.44 201 PHE A N 1
ATOM 1618 C CA . PHE A 1 201 ? 1.584 -9.114 0.568 1.00 98.44 201 PHE A CA 1
ATOM 1619 C C . PHE A 1 201 ? 1.759 -10.450 1.299 1.00 98.44 201 PHE A C 1
ATOM 1621 O O . PHE A 1 201 ? 1.625 -10.505 2.521 1.00 98.44 201 PHE A O 1
ATOM 1628 N N . TYR A 1 202 ? 2.119 -11.512 0.582 1.00 98.56 202 TYR A N 1
ATOM 1629 C CA . TYR A 1 202 ? 2.417 -12.801 1.199 1.00 98.56 202 TYR A CA 1
ATOM 1630 C C . TYR A 1 202 ? 3.596 -12.706 2.179 1.00 98.56 202 TYR A C 1
ATOM 1632 O O . TYR A 1 202 ? 3.448 -13.008 3.362 1.00 98.56 202 TYR A O 1
ATOM 1640 N N . ASP A 1 203 ? 4.746 -12.238 1.688 1.00 98.00 203 ASP A N 1
ATOM 1641 C CA . ASP A 1 203 ? 6.023 -12.267 2.399 1.00 98.00 203 ASP A CA 1
ATOM 1642 C C . ASP A 1 203 ? 6.046 -11.278 3.580 1.00 98.00 203 ASP A C 1
ATOM 1644 O O . ASP A 1 203 ? 6.520 -11.620 4.663 1.00 98.00 203 ASP A O 1
ATOM 1648 N N . ARG A 1 204 ? 5.525 -10.053 3.398 1.00 97.81 204 ARG A N 1
ATOM 1649 C CA . ARG A 1 204 ? 5.605 -8.982 4.411 1.00 97.81 204 ARG A CA 1
ATOM 1650 C C . ARG A 1 204 ? 4.420 -8.941 5.366 1.00 97.81 204 ARG A C 1
ATOM 1652 O O . ARG A 1 204 ? 4.567 -8.360 6.436 1.00 97.81 204 ARG A O 1
ATOM 1659 N N . VAL A 1 205 ? 3.263 -9.492 4.994 1.00 98.19 205 VAL A N 1
ATOM 1660 C CA . VAL A 1 205 ? 2.032 -9.369 5.790 1.00 98.19 205 VAL A CA 1
ATOM 1661 C C . VAL A 1 205 ? 1.555 -10.735 6.250 1.00 98.19 205 VAL A C 1
ATOM 1663 O O . VAL A 1 205 ? 1.619 -11.019 7.443 1.00 98.19 205 VAL A O 1
ATOM 1666 N N . LEU A 1 206 ? 1.121 -11.602 5.331 1.00 98.25 206 LEU A N 1
ATOM 1667 C CA . LEU A 1 206 ? 0.501 -12.876 5.704 1.00 98.25 206 LEU A CA 1
ATOM 1668 C C . LEU A 1 206 ? 1.439 -13.764 6.523 1.00 98.25 206 LEU A C 1
ATOM 1670 O O . LEU A 1 206 ? 1.018 -14.272 7.556 1.00 98.25 206 LEU A O 1
ATOM 1674 N N . CYS A 1 207 ? 2.714 -13.877 6.144 1.00 97.94 207 CYS A N 1
ATOM 1675 C CA . CYS A 1 207 ? 3.703 -14.634 6.919 1.00 97.94 207 CYS A CA 1
ATOM 1676 C C . CYS A 1 207 ? 3.878 -14.142 8.369 1.00 97.94 207 CYS A C 1
ATOM 1678 O O . CYS A 1 207 ? 4.393 -14.888 9.196 1.00 97.94 207 CYS A O 1
ATOM 1680 N N . ARG A 1 208 ? 3.474 -12.903 8.688 1.00 97.44 208 ARG A N 1
ATOM 1681 C CA . ARG A 1 208 ? 3.556 -12.332 10.041 1.00 97.44 208 ARG A CA 1
ATOM 1682 C C . ARG A 1 208 ? 2.274 -12.503 10.850 1.00 97.44 208 ARG A C 1
ATOM 1684 O O . ARG A 1 208 ? 2.359 -12.632 12.065 1.00 97.44 208 ARG A O 1
ATOM 1691 N N . ILE A 1 209 ? 1.109 -12.428 10.200 1.00 97.75 209 ILE A N 1
ATOM 1692 C CA . ILE A 1 209 ? -0.185 -12.276 10.893 1.00 97.75 209 ILE A CA 1
ATOM 1693 C C . ILE A 1 209 ? -1.163 -13.429 10.668 1.00 97.75 209 ILE A C 1
ATOM 1695 O O . ILE A 1 209 ? -2.192 -13.481 11.338 1.00 97.75 209 ILE A O 1
ATOM 1699 N N . ALA A 1 210 ? -0.902 -14.316 9.706 1.00 97.56 210 ALA A N 1
ATOM 1700 C CA . ALA A 1 210 ? -1.799 -15.427 9.428 1.00 97.56 210 ALA A CA 1
ATOM 1701 C C . ALA A 1 210 ? -1.836 -16.388 10.618 1.00 97.56 210 ALA A C 1
ATOM 1703 O O . ALA A 1 210 ?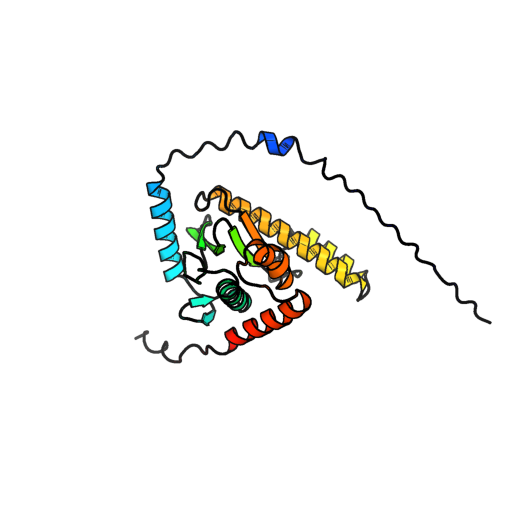 -0.801 -16.815 11.128 1.00 97.56 210 ALA A O 1
ATOM 1704 N N . THR A 1 211 ? -3.044 -16.746 11.035 1.00 97.62 211 THR A N 1
ATOM 1705 C CA . THR A 1 211 ? -3.274 -17.758 12.072 1.00 97.62 211 THR A CA 1
ATOM 1706 C C . THR A 1 211 ? -3.616 -19.117 11.466 1.00 97.62 211 THR A C 1
ATOM 1708 O O . THR A 1 211 ? -3.547 -20.136 12.144 1.00 97.62 211 THR A O 1
ATOM 1711 N N . GLN A 1 212 ? -3.959 -19.142 10.176 1.00 97.25 212 GLN A N 1
ATOM 1712 C CA . GLN A 1 212 ? -4.244 -20.350 9.408 1.00 97.25 212 GLN A CA 1
ATOM 1713 C C . GLN A 1 212 ? -3.043 -20.759 8.548 1.00 97.25 212 GLN A C 1
ATOM 1715 O O . GLN A 1 212 ? -2.185 -19.941 8.211 1.00 97.25 212 GLN A O 1
ATOM 1720 N N . THR A 1 213 ? -2.998 -22.029 8.135 1.00 97.69 213 THR A N 1
ATOM 1721 C CA . THR A 1 213 ? -1.933 -22.539 7.262 1.00 97.69 213 THR A CA 1
ATOM 1722 C C . THR A 1 213 ? -1.932 -21.819 5.914 1.00 97.69 213 THR A C 1
ATOM 1724 O O . THR A 1 213 ? -2.902 -21.876 5.154 1.00 97.69 213 THR A O 1
ATOM 1727 N N . LEU A 1 214 ? -0.811 -21.169 5.599 1.00 98.12 214 LEU A N 1
ATOM 1728 C CA . LEU A 1 214 ? -0.601 -20.515 4.314 1.00 98.12 214 LEU A CA 1
ATOM 1729 C C . LEU A 1 214 ? -0.239 -21.534 3.223 1.00 98.12 214 LEU A C 1
ATOM 1731 O O . LEU A 1 214 ? 0.497 -22.489 3.490 1.00 98.12 214 LEU A O 1
ATOM 1735 N N . PRO A 1 215 ? -0.717 -21.344 1.979 1.00 97.50 215 PRO A N 1
ATOM 1736 C CA . PRO A 1 215 ? -0.239 -22.137 0.854 1.00 97.50 215 PRO A CA 1
ATOM 1737 C C . PRO A 1 215 ? 1.236 -21.814 0.580 1.00 97.50 215 PRO A C 1
ATOM 1739 O O . PRO A 1 215 ? 1.671 -20.702 0.870 1.00 97.50 215 PRO A O 1
ATOM 1742 N N . PRO A 1 216 ? 2.004 -22.717 -0.056 1.00 97.81 216 PRO A N 1
ATOM 1743 C CA . PRO A 1 216 ? 3.358 -22.401 -0.492 1.00 97.81 216 PRO A CA 1
ATOM 1744 C C . PRO A 1 216 ? 3.400 -21.118 -1.325 1.00 97.81 216 PRO A C 1
ATOM 1746 O O . PRO A 1 216 ? 2.520 -20.876 -2.157 1.00 97.81 216 PRO A O 1
ATOM 1749 N N . ARG A 1 217 ? 4.468 -20.331 -1.159 1.00 96.12 217 ARG A N 1
ATOM 1750 C CA . ARG A 1 217 ? 4.678 -19.058 -1.869 1.00 96.12 217 ARG A CA 1
ATOM 1751 C C . ARG A 1 217 ? 4.491 -19.178 -3.387 1.00 96.12 217 ARG A C 1
ATOM 1753 O O . ARG A 1 217 ? 3.904 -18.296 -4.007 1.00 96.12 217 ARG A O 1
ATOM 1760 N N . SER A 1 218 ? 4.951 -20.282 -3.980 1.00 94.00 218 SER A N 1
ATOM 1761 C CA . SER A 1 218 ? 4.794 -20.581 -5.411 1.00 94.00 218 SER A CA 1
ATOM 1762 C C . SER A 1 218 ? 3.331 -20.718 -5.847 1.00 94.00 218 SER A C 1
ATOM 1764 O O . SER A 1 218 ? 2.984 -20.317 -6.956 1.00 94.00 218 SER A O 1
ATOM 1766 N N . SER A 1 219 ? 2.467 -21.236 -4.975 1.00 96.88 219 SER A N 1
ATOM 1767 C CA . SER A 1 219 ? 1.038 -21.434 -5.236 1.00 96.88 219 SER A CA 1
ATOM 1768 C C . SER A 1 219 ? 0.195 -20.211 -4.869 1.00 96.88 219 SER A C 1
ATOM 1770 O O . SER A 1 219 ? -0.891 -20.022 -5.418 1.00 96.88 219 SER A O 1
ATOM 1772 N N . PHE A 1 220 ? 0.682 -19.349 -3.971 1.00 97.94 220 PHE A N 1
ATOM 1773 C CA . PHE A 1 220 ? -0.066 -18.179 -3.510 1.00 97.94 220 PHE A CA 1
ATOM 1774 C C . PHE A 1 220 ? -0.399 -17.192 -4.636 1.00 97.94 220 PHE A C 1
ATOM 1776 O O . PHE A 1 220 ? -1.492 -16.632 -4.661 1.00 97.94 220 PHE A O 1
ATOM 1783 N N . GLN A 1 221 ? 0.499 -17.003 -5.606 1.00 96.38 221 GLN A N 1
ATOM 1784 C CA . GLN A 1 221 ? 0.247 -16.098 -6.733 1.00 96.38 221 GLN A CA 1
ATOM 1785 C C . GLN A 1 221 ? -0.990 -16.516 -7.545 1.00 96.38 221 GLN A C 1
ATOM 1787 O O . GLN A 1 221 ? -1.757 -15.657 -7.985 1.00 96.38 221 GLN A O 1
ATOM 1792 N N . ALA A 1 222 ? -1.195 -17.823 -7.742 1.00 96.12 222 ALA A N 1
ATOM 1793 C CA . ALA A 1 222 ? -2.370 -18.347 -8.434 1.00 96.12 222 ALA A CA 1
ATOM 1794 C C . ALA A 1 222 ? -3.644 -18.071 -7.629 1.00 96.12 222 ALA A C 1
ATOM 1796 O O . ALA A 1 222 ? -4.603 -17.536 -8.182 1.00 96.12 222 ALA A O 1
ATOM 1797 N N . LEU A 1 223 ? -3.602 -18.323 -6.319 1.00 97.25 223 LEU A N 1
ATOM 1798 C CA . LEU A 1 223 ? -4.703 -18.019 -5.410 1.00 97.25 223 LEU A CA 1
ATOM 1799 C C . LEU A 1 223 ? -5.064 -16.523 -5.425 1.00 97.25 223 LEU A C 1
ATOM 1801 O O . LEU A 1 223 ? -6.227 -16.165 -5.580 1.00 97.25 223 LEU A O 1
ATOM 1805 N N . PHE A 1 224 ? -4.077 -15.628 -5.341 1.00 96.81 224 PHE A N 1
ATOM 1806 C CA . PHE A 1 224 ? -4.3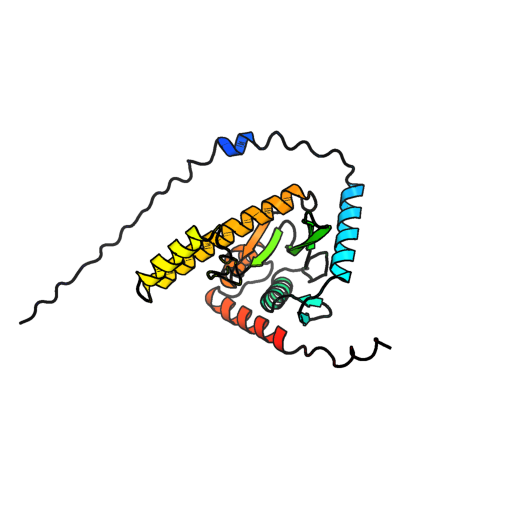20 -14.185 -5.428 1.00 96.81 224 PHE A CA 1
ATOM 1807 C C . PHE A 1 224 ? -4.989 -13.805 -6.759 1.00 96.81 224 PHE A C 1
ATOM 1809 O O . PHE A 1 224 ? -5.931 -13.013 -6.797 1.00 96.81 224 PHE A O 1
ATOM 1816 N N . ASN A 1 225 ? -4.544 -14.410 -7.864 1.00 95.00 225 ASN A N 1
ATOM 1817 C CA . ASN A 1 225 ? -5.123 -14.185 -9.188 1.00 95.00 225 ASN A CA 1
ATOM 1818 C C . ASN A 1 225 ? -6.557 -14.720 -9.322 1.00 95.00 225 ASN A C 1
ATOM 1820 O O . ASN A 1 225 ? -7.327 -14.184 -10.123 1.00 95.00 225 ASN A O 1
ATOM 1824 N N . GLU A 1 226 ? -6.926 -15.766 -8.585 1.00 95.00 226 GLU A N 1
ATOM 1825 C CA . GLU A 1 226 ? -8.307 -16.249 -8.500 1.00 95.00 226 GLU A CA 1
ATOM 1826 C C . GLU A 1 226 ? -9.194 -15.230 -7.786 1.00 95.00 226 GLU A C 1
ATOM 1828 O O . GLU A 1 226 ? -10.235 -14.848 -8.323 1.00 95.00 226 GLU A O 1
ATOM 1833 N N . GLU A 1 227 ? -8.738 -14.693 -6.657 1.00 94.75 227 GLU A N 1
ATOM 1834 C CA . GLU A 1 227 ? -9.482 -13.677 -5.907 1.00 94.75 227 GLU A CA 1
ATOM 1835 C C . GLU A 1 227 ? -9.659 -12.372 -6.706 1.00 94.75 227 GLU A C 1
ATOM 1837 O O . GLU A 1 227 ? -10.727 -11.756 -6.680 1.00 94.75 227 GLU A O 1
ATOM 1842 N N . LEU A 1 228 ? -8.677 -11.994 -7.538 1.00 92.81 228 LEU A N 1
ATOM 1843 C CA . LEU A 1 228 ? -8.815 -10.869 -8.476 1.00 92.81 228 LEU A CA 1
ATOM 1844 C C . LEU A 1 228 ? -9.976 -11.044 -9.474 1.00 92.81 228 LEU A C 1
ATOM 1846 O O . LEU A 1 228 ? -10.483 -10.047 -10.002 1.00 92.81 228 LEU A O 1
ATOM 1850 N N . LYS A 1 229 ? -10.393 -12.280 -9.783 1.00 89.38 229 LYS A N 1
ATOM 1851 C CA . LYS A 1 229 ? -11.505 -12.545 -10.714 1.00 89.38 229 LYS A CA 1
ATOM 1852 C C . LYS A 1 229 ? -12.864 -12.311 -10.060 1.00 89.38 229 LYS A C 1
ATOM 1854 O O . LYS A 1 229 ? -13.763 -11.857 -10.760 1.00 89.38 229 LYS A O 1
ATOM 1859 N N . VAL A 1 230 ? -12.995 -12.526 -8.750 1.00 82.69 230 VAL A N 1
ATOM 1860 C CA . VAL A 1 230 ? -14.257 -12.346 -8.003 1.00 82.69 230 VAL A CA 1
ATOM 1861 C C . VAL A 1 230 ? -14.778 -10.908 -8.121 1.00 82.69 230 VAL A C 1
ATOM 1863 O O . VAL A 1 230 ? -15.976 -10.678 -8.265 1.00 82.69 230 VAL A O 1
ATOM 1866 N N . GLY A 1 231 ? -13.878 -9.921 -8.184 1.00 67.88 231 GLY A N 1
ATOM 1867 C CA . GLY A 1 231 ? -14.236 -8.515 -8.406 1.00 67.88 231 GLY A CA 1
ATOM 1868 C C . GLY A 1 231 ? -14.797 -8.183 -9.801 1.00 67.88 231 GLY A C 1
ATOM 1869 O O . GLY A 1 231 ? -15.072 -7.014 -10.070 1.00 67.88 231 GLY A O 1
ATOM 1870 N N . LYS A 1 232 ? -14.928 -9.150 -10.725 1.00 65.12 232 LYS A N 1
ATOM 1871 C CA . LYS A 1 232 ? -15.505 -8.928 -12.067 1.00 65.12 232 LYS A CA 1
ATOM 1872 C C . LYS A 1 232 ? -17.028 -9.050 -12.109 1.00 65.12 232 LYS A C 1
ATOM 1874 O O . LYS A 1 232 ? -17.640 -8.421 -12.971 1.00 65.12 232 LYS A O 1
ATOM 1879 N N . ASP A 1 233 ? -17.628 -9.821 -11.205 1.00 57.94 233 ASP A N 1
ATOM 1880 C CA . ASP A 1 233 ? -19.008 -10.297 -11.381 1.00 57.94 233 ASP A CA 1
ATOM 1881 C C . ASP A 1 233 ? -20.081 -9.373 -10.798 1.00 57.94 233 ASP A C 1
ATOM 1883 O O . ASP A 1 233 ? -21.278 -9.600 -10.982 1.00 57.94 233 ASP A O 1
ATOM 1887 N N . VAL A 1 234 ? -19.688 -8.265 -10.171 1.00 56.62 234 VAL A N 1
ATOM 1888 C CA . VAL A 1 234 ? -20.652 -7.329 -9.591 1.00 56.62 234 VAL A CA 1
ATOM 1889 C C . VAL A 1 234 ? -20.952 -6.212 -10.582 1.00 56.62 234 VAL A C 1
ATOM 1891 O O . VAL A 1 234 ? -20.376 -5.125 -10.548 1.00 56.62 234 VAL A O 1
ATOM 1894 N N . LYS A 1 235 ? -21.882 -6.489 -11.505 1.00 52.81 235 LYS A N 1
ATOM 1895 C CA . LYS A 1 235 ? -22.516 -5.430 -12.301 1.00 52.81 235 LYS A CA 1
ATOM 1896 C C . LYS A 1 235 ? -23.205 -4.461 -11.331 1.00 52.81 235 LYS A C 1
ATOM 1898 O O . LYS A 1 235 ? -23.951 -4.935 -10.471 1.00 52.81 235 LYS A O 1
ATOM 1903 N N . PRO A 1 236 ? -23.028 -3.133 -11.469 1.00 52.19 236 PRO A N 1
ATOM 1904 C CA . PRO A 1 236 ? -23.834 -2.188 -10.711 1.00 52.19 236 PRO A CA 1
ATOM 1905 C C . PRO A 1 236 ? -25.296 -2.519 -11.001 1.00 52.19 236 PRO A C 1
ATOM 1907 O O . PRO A 1 236 ? -25.706 -2.560 -12.169 1.00 52.19 236 PRO A O 1
ATOM 1910 N N . SER A 1 237 ? -26.059 -2.864 -9.960 1.00 48.88 237 SER A N 1
ATOM 1911 C CA . SER A 1 237 ? -27.460 -3.221 -10.148 1.00 48.88 237 SER A CA 1
ATOM 1912 C C . SER A 1 237 ? -28.125 -2.060 -10.892 1.00 48.88 237 SER A C 1
ATOM 1914 O O . SER A 1 237 ? -27.887 -0.887 -10.592 1.00 48.88 237 SER A O 1
ATOM 1916 N N . LYS A 1 238 ? -28.931 -2.364 -11.915 1.00 50.78 238 LYS A N 1
ATOM 1917 C CA . LYS A 1 238 ? -29.589 -1.364 -12.779 1.00 50.78 238 LYS A CA 1
ATOM 1918 C C . LYS A 1 238 ? -30.562 -0.433 -12.017 1.00 50.78 238 LYS A C 1
ATOM 1920 O O . LYS A 1 238 ? -31.276 0.345 -12.640 1.00 50.78 238 LYS A O 1
ATOM 1925 N N . TYR A 1 239 ? -30.584 -0.482 -10.684 1.00 48.16 239 TYR A N 1
ATOM 1926 C CA . TYR A 1 239 ? -31.576 0.115 -9.798 1.00 48.16 239 TYR A CA 1
ATOM 1927 C C . TYR A 1 239 ? -31.244 1.518 -9.261 1.00 48.16 239 TYR A C 1
ATOM 1929 O O . TYR A 1 239 ? -32.000 2.040 -8.448 1.00 48.16 239 TYR A O 1
ATOM 1937 N N . GLN A 1 240 ? -30.172 2.180 -9.713 1.00 50.12 240 GLN A N 1
ATOM 1938 C CA . GLN A 1 240 ? -29.840 3.545 -9.253 1.00 50.12 240 GLN A CA 1
ATOM 1939 C C . GLN A 1 240 ? -30.260 4.687 -10.197 1.00 50.12 240 GLN A C 1
ATOM 1941 O O . GLN A 1 240 ? -29.961 5.847 -9.923 1.00 50.12 240 GLN A O 1
ATOM 1946 N N . LYS A 1 241 ? -31.005 4.417 -11.280 1.00 46.62 241 LYS A N 1
ATOM 1947 C CA . LYS A 1 241 ? -31.455 5.472 -12.215 1.00 46.62 241 LYS A CA 1
ATOM 1948 C C . LYS A 1 241 ? -32.745 6.218 -11.825 1.00 46.62 241 LYS A C 1
ATOM 1950 O O . LYS A 1 241 ? -33.125 7.125 -12.555 1.00 46.62 241 LYS A O 1
ATOM 1955 N N . SER A 1 242 ? -33.410 5.909 -10.706 1.00 46.81 242 SER A N 1
ATOM 1956 C CA . SER A 1 242 ? -34.751 6.459 -10.402 1.00 46.81 242 SER A CA 1
ATOM 1957 C C . SER A 1 242 ? -34.835 7.567 -9.338 1.00 46.81 242 SER A C 1
ATOM 1959 O O . SER A 1 242 ? -35.938 8.012 -9.043 1.00 46.81 242 SER A O 1
ATOM 1961 N N . ARG A 1 243 ? -33.728 8.079 -8.777 1.00 46.06 243 ARG A N 1
ATOM 1962 C CA . ARG A 1 243 ? -33.768 9.130 -7.726 1.00 46.06 243 ARG A CA 1
ATOM 1963 C C . ARG A 1 243 ? -33.169 10.481 -8.134 1.00 46.06 243 ARG A C 1
ATOM 1965 O O . ARG A 1 243 ? -32.450 11.117 -7.371 1.00 46.06 243 ARG A O 1
ATOM 1972 N N . ARG A 1 244 ? -33.484 10.929 -9.350 1.00 48.00 244 ARG A N 1
ATOM 1973 C CA . ARG A 1 244 ? -33.395 12.343 -9.746 1.00 48.00 244 ARG A CA 1
ATOM 1974 C C . ARG A 1 244 ? -34.644 12.711 -10.545 1.00 48.00 244 ARG A C 1
ATOM 1976 O O . ARG A 1 244 ? -34.629 12.670 -11.772 1.00 48.00 244 ARG A O 1
ATOM 1983 N N . ARG A 1 245 ? -35.727 12.993 -9.831 1.00 46.72 245 ARG A N 1
ATOM 1984 C CA . ARG A 1 245 ? -36.826 13.851 -10.272 1.00 46.72 245 ARG A CA 1
ATOM 1985 C C . ARG A 1 245 ? -37.191 14.738 -9.101 1.00 46.72 245 ARG A C 1
ATOM 1987 O O . ARG A 1 245 ? -37.181 14.191 -7.975 1.00 46.72 245 ARG A O 1
#

Radius of gyration: 22.41 Å; chains: 1; bounding box: 76×43×64 Å

pLDDT: mean 82.87, std 22.01, range [32.06, 98.62]

Sequence (245 aa):
MRGFAVFQASSSFHSSLSQDAFSPLLRHLSHRLREPSGSGENREALFEKLSQQVARSNNGTIHHNNLRYDSRSEVAIGRLLERFVEGFRVDLGRTFQVPIGQSSKGHVLTADFCIGNLLLEFHPPRLRASRGRPGDFENWRELKHYERLLEETDAEGRIPIRELFRVKCLKSYEEKRQHQIDQSGLHPGKELIVVGNALDFYDRVLCRIATQTLPPRSSFQALFNEELKVGKDVKPSKYQKSRRR

Secondary structure (DSSP, 8-state):
------------------GGGSTTTTTTSTT--------THHHHHHHHHHHHHHHHH---SEEETTEEES-HHHHHHHHHHHHHSTT----BTTTEEEEEEE-TTSPEEEEEEEETTEEEEE-----S-BTTB-SSSSSHHHHHHHHHHHHHS-TTTHHHHHHHHHHHHHHHHHHHHHHHHHHHTSSTTPEEEEESSHHHHIIIIIHHH--SPPPPHHHHHHHHHHHHHHTTS-PPPGGGTTS--